Protein AF-A0A7C7BNI8-F1 (afdb_monomer)

Solvent-accessible surface area (backbone atoms only — not comparable to full-atom values): 17218 Å² total; per-residue (Å²): 135,84,91,86,87,83,81,82,87,77,85,78,83,80,80,82,79,81,79,81,79,75,78,75,75,75,76,70,79,75,75,24,47,36,58,52,47,49,50,52,47,40,65,60,36,30,69,69,61,67,17,66,58,88,37,97,58,40,57,59,77,55,76,66,52,29,49,65,58,30,57,70,28,70,44,85,51,67,52,44,37,73,74,66,26,16,35,30,28,56,31,33,48,80,40,12,46,51,49,30,32,41,32,87,78,75,42,79,82,26,61,62,56,48,86,72,66,41,73,62,38,41,80,90,54,76,66,66,53,70,53,60,49,48,50,47,41,46,37,22,33,46,24,49,49,81,63,57,70,82,70,64,64,65,58,48,48,40,33,79,69,73,70,44,78,82,81,76,82,77,77,81,67,55,58,80,92,79,45,77,72,86,85,87,70,88,76,94,72,80,79,74,78,86,78,59,91,70,85,80,51,71,50,64,81,77,85,61,91,88,64,56,100,87,61,80,86,88,78,86,88,87,86,74,58,89,92,54,90,82,87,86,67,70,47,56,77,44,71,65,37,49,63,67,62,72,78,41,16,53,38,75,46,87,51,82,73,71,62,57,64,73,52,61,41,88,60,130

Secondary structure (DSSP, 8-state):
----PPPP---------------------PPPHHHHHHHHHIIIIITTTSSSSSSSS---S-HHHHHHHHBTPPPSSHHHHHTT-BSB-TT-GGGBHHHHHH-TTS-GGG---TTTS---S-SSSPPPPHHHHHHHHHHHHTT--SSS--S-HHHHHHIIIIISPPPPPPPPPPPTTT-----------PPP-SSS-----EEE----TT--TT-----------TT------EEESSHHHHHH----SEEE--SSTTT--TTEEE--

Foldseek 3Di:
DDDDDDDDDDDDPDDDDPDPPPPPPPPPPDFALLVVLLVCCVVFPVVVVNQCVPDQQHSDDDSVVNLVSFEQAADPQVVLNVVVAGCAYAQALLSNLVLLQQVPVVDPSSPHPCVRSNHHPPPVDDRDDQLSSVSVVQCRQQGNDPDDYRDDSVLSVCCVVPVNDDDDDDDDFDDPVQDGDDDRDDDRFDDDPVPDPRDWDKDADDDDPPDDPPDDDPDDDDDDDPVDDDDFDKDFQDPVLVVVPPRHHIDIDPDDVSVDRPRIDGDD

Mean predicted aligned error: 9.7 Å

Radius of gyration: 27.29 Å; Cα contacts (8 Å, |Δi|>4): 303; chains: 1; bounding box: 50×76×105 Å

pLDDT: mean 83.62, std 16.5, range [38.31, 98.5]

Sequence (268 aa):
MALSNSPKIFTFFLGAAIALLVNGNSLFAQNSTWEQVHGILQQSCAGASCHDGSTPLTLLGTESDIYNNLININPTNPEAFTRGYKLVDPGYPHLSYLLKKVNNGLDSDNDLDTIALGDPMPSALLALSNEDIDLINAWIVNGAPQTGIVVDTALINDYHNGMGLPQKTPPPAPPASEGFQIHLGPIFLSPNNGIDDNEKEFFMKYKLPFISDTMEVTRIESFIDVESHHYIIYKFDDAQSANNVNKKGLREVTGFFDAFTDGTTMVA

Structure (mmCIF, N/CA/C/O backbone):
data_AF-A0A7C7BNI8-F1
#
_entry.id   AF-A0A7C7BNI8-F1
#
loop_
_atom_site.group_PDB
_atom_site.id
_atom_site.type_symbol
_atom_site.label_atom_id
_atom_site.label_alt_id
_atom_site.label_comp_id
_atom_site.label_asym_id
_atom_site.label_entity_id
_atom_site.label_seq_id
_atom_site.pdbx_PDB_ins_code
_atom_site.Cartn_x
_atom_site.Cartn_y
_atom_site.Cartn_z
_atom_site.occupancy
_atom_site.B_iso_or_equiv
_atom_site.auth_seq_id
_atom_site.auth_comp_id
_atom_site.auth_asym_id
_atom_site.auth_atom_id
_atom_site.pdbx_PDB_model_num
ATOM 1 N N . MET A 1 1 ? 1.170 49.630 86.495 1.00 38.84 1 MET A N 1
ATOM 2 C CA . MET A 1 1 ? -0.234 49.297 86.176 1.00 38.84 1 MET A CA 1
ATOM 3 C C . MET A 1 1 ? -0.587 50.048 84.896 1.00 38.84 1 MET A C 1
ATOM 5 O O . MET A 1 1 ? -0.479 51.261 84.929 1.00 38.84 1 MET A O 1
ATOM 9 N N . ALA A 1 2 ? -0.894 49.314 83.812 1.00 38.31 2 ALA A N 1
ATOM 10 C CA . ALA A 1 2 ? -1.370 49.751 82.477 1.00 38.31 2 ALA A CA 1
ATOM 11 C C . ALA A 1 2 ? -0.473 50.741 81.680 1.00 38.31 2 ALA A C 1
ATOM 13 O O . ALA A 1 2 ? -0.228 51.857 82.109 1.00 38.31 2 ALA A O 1
ATOM 14 N N . LEU A 1 3 ? 0.210 50.301 80.611 1.00 38.97 3 LEU A N 1
ATOM 15 C CA . LEU A 1 3 ? -0.251 50.165 79.207 1.00 38.97 3 LEU A CA 1
ATOM 16 C C . LEU A 1 3 ? -0.476 51.504 78.481 1.00 38.97 3 LEU A C 1
ATOM 18 O O . LEU A 1 3 ? -1.447 52.192 78.760 1.00 38.97 3 LEU A O 1
ATOM 22 N N . SER A 1 4 ? 0.364 51.790 77.476 1.00 39.97 4 SER A N 1
ATOM 23 C CA . SER A 1 4 ? -0.061 52.270 76.146 1.00 39.97 4 SER A CA 1
ATOM 24 C C . SER A 1 4 ? 1.162 52.424 75.225 1.00 39.97 4 SER A C 1
ATOM 26 O O . SER A 1 4 ? 1.742 53.502 75.123 1.00 39.97 4 SER A O 1
ATOM 28 N N . ASN A 1 5 ? 1.555 51.338 74.552 1.00 40.97 5 ASN A N 1
ATOM 29 C CA . ASN A 1 5 ? 2.441 51.390 73.387 1.00 40.97 5 ASN A CA 1
ATOM 30 C C . ASN A 1 5 ? 1.574 51.446 72.127 1.00 40.97 5 ASN A C 1
ATOM 32 O O . ASN A 1 5 ? 0.819 50.514 71.858 1.00 40.97 5 ASN A O 1
ATOM 36 N N . SER A 1 6 ? 1.703 52.519 71.354 1.00 51.06 6 SER A N 1
ATOM 37 C CA . SER A 1 6 ? 1.078 52.678 70.039 1.00 51.06 6 SER A CA 1
ATOM 38 C C . SER A 1 6 ? 2.024 52.145 68.956 1.00 51.06 6 SER A C 1
ATOM 40 O O . SER A 1 6 ? 3.126 52.686 68.830 1.00 51.06 6 SER A O 1
ATOM 42 N N . PRO A 1 7 ? 1.646 51.160 68.122 1.00 47.31 7 PRO A N 1
ATOM 43 C CA . PRO A 1 7 ? 2.391 50.875 66.910 1.00 47.31 7 PRO A CA 1
ATOM 44 C C . PRO A 1 7 ? 1.775 51.616 65.718 1.00 47.31 7 PRO A C 1
ATOM 46 O O . PRO A 1 7 ? 0.562 51.653 65.515 1.00 47.31 7 PRO A O 1
ATOM 49 N N . LYS A 1 8 ? 2.658 52.232 64.933 1.00 42.44 8 LYS A N 1
ATOM 50 C CA . LYS A 1 8 ? 2.361 52.891 63.661 1.00 42.44 8 LYS A CA 1
ATOM 51 C C . LYS A 1 8 ? 1.927 51.839 62.636 1.00 42.44 8 LYS A C 1
ATOM 53 O O . LYS A 1 8 ? 2.630 50.854 62.432 1.00 42.44 8 LYS A O 1
ATOM 58 N N . ILE A 1 9 ? 0.793 52.074 61.982 1.00 44.03 9 ILE A N 1
ATOM 59 C CA . ILE A 1 9 ? 0.316 51.289 60.840 1.00 44.03 9 ILE A CA 1
ATOM 60 C C . ILE A 1 9 ? 1.250 51.573 59.656 1.00 44.03 9 ILE A C 1
ATOM 62 O O . ILE A 1 9 ? 1.253 52.678 59.118 1.00 44.03 9 ILE A O 1
ATOM 66 N N . PHE A 1 10 ? 2.067 50.590 59.278 1.00 43.09 10 PHE A N 1
ATOM 67 C CA . PHE A 1 10 ? 2.757 50.563 57.989 1.00 43.09 10 PHE A CA 1
ATOM 68 C C . PHE A 1 10 ? 1.890 49.766 57.015 1.00 43.09 10 PHE A C 1
ATOM 70 O O . PHE A 1 10 ? 1.783 48.545 57.111 1.00 43.09 10 PHE A O 1
ATOM 77 N N . THR A 1 11 ? 1.243 50.468 56.093 1.00 43.50 11 THR A N 1
ATOM 78 C CA . THR A 1 11 ? 0.483 49.871 54.994 1.00 43.50 11 THR A CA 1
ATOM 79 C C . THR A 1 11 ? 1.472 49.318 53.967 1.00 43.50 11 THR A C 1
ATOM 81 O O . THR A 1 11 ? 2.066 50.075 53.202 1.00 43.50 11 THR A O 1
ATOM 84 N N . PHE A 1 12 ? 1.688 48.003 53.966 1.00 40.31 12 PHE A N 1
ATOM 85 C CA . PHE A 1 12 ? 2.441 47.314 52.917 1.00 40.31 12 PHE A CA 1
ATOM 86 C C . PHE A 1 12 ? 1.479 46.998 51.763 1.00 40.31 12 PHE A C 1
ATOM 88 O O . PHE A 1 12 ? 0.600 46.148 51.893 1.00 40.31 12 PHE A O 1
ATOM 95 N N . PHE A 1 13 ? 1.617 47.701 50.638 1.00 43.41 13 PHE A N 1
ATOM 96 C CA . PHE A 1 13 ? 0.966 47.319 49.385 1.00 43.41 13 PHE A CA 1
ATOM 97 C C . PHE A 1 13 ? 1.680 46.084 48.824 1.00 43.41 13 PHE A C 1
ATOM 99 O O . PHE A 1 13 ? 2.783 46.187 48.291 1.00 43.41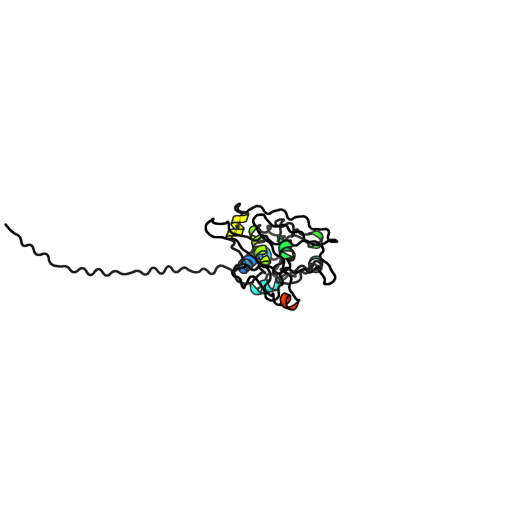 13 PHE A O 1
A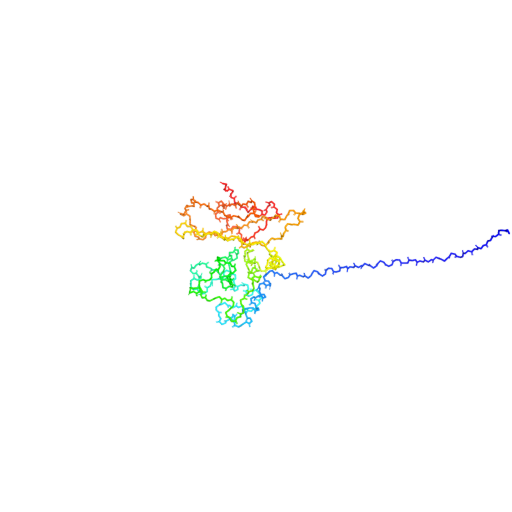TOM 106 N N . LEU A 1 14 ? 1.059 44.911 48.953 1.00 42.28 14 LEU A N 1
ATOM 107 C CA . LEU A 1 14 ? 1.496 43.696 48.273 1.00 42.28 14 LEU A CA 1
ATOM 108 C C . LEU A 1 14 ? 0.867 43.679 46.872 1.00 42.28 14 LEU A C 1
ATOM 110 O O . LEU A 1 14 ? -0.276 43.265 46.693 1.00 42.28 14 LEU A O 1
ATOM 114 N N . GLY A 1 15 ? 1.596 44.188 45.880 1.00 42.91 15 GLY A N 1
ATOM 115 C CA . GLY A 1 15 ? 1.244 44.015 44.473 1.00 42.91 15 GLY A CA 1
ATOM 116 C C . GLY A 1 15 ? 1.508 42.570 44.057 1.00 42.91 15 GLY A C 1
ATOM 117 O O . GLY A 1 15 ? 2.660 42.177 43.894 1.00 42.91 15 GLY A O 1
ATOM 118 N N . ALA A 1 16 ? 0.454 41.769 43.906 1.00 47.56 16 ALA A N 1
ATOM 119 C CA . ALA A 1 16 ? 0.551 40.440 43.318 1.00 47.56 16 ALA A CA 1
ATOM 120 C C . ALA A 1 16 ? 0.729 40.576 41.797 1.00 47.56 16 ALA A C 1
ATOM 122 O O . ALA A 1 16 ? -0.222 40.869 41.073 1.00 47.56 16 ALA A O 1
ATOM 123 N N . ALA A 1 17 ? 1.954 40.386 41.308 1.00 47.97 17 ALA A N 1
ATOM 124 C CA . ALA A 1 17 ? 2.213 40.201 39.887 1.00 47.97 17 ALA A CA 1
ATOM 125 C C . ALA A 1 17 ? 1.823 38.765 39.506 1.00 47.97 17 ALA A C 1
ATOM 127 O O . ALA A 1 17 ? 2.525 37.810 39.834 1.00 47.97 17 ALA A O 1
ATOM 128 N N . ILE A 1 18 ? 0.680 38.608 38.838 1.00 52.53 18 ILE A N 1
ATOM 129 C CA . ILE A 1 18 ? 0.291 37.349 38.198 1.00 52.53 18 ILE A CA 1
ATOM 130 C C . ILE A 1 18 ? 1.151 37.208 36.939 1.00 52.53 18 ILE A C 1
ATOM 132 O O . ILE A 1 18 ? 0.906 37.867 35.930 1.00 52.53 18 ILE A O 1
ATOM 136 N N . ALA A 1 19 ? 2.185 36.371 37.005 1.00 51.19 19 ALA A N 1
ATOM 137 C CA . ALA A 1 19 ? 2.892 35.911 35.819 1.00 51.19 19 ALA A CA 1
ATOM 138 C C . ALA A 1 19 ? 2.006 34.879 35.110 1.00 51.19 19 ALA A C 1
ATOM 140 O O . ALA A 1 19 ? 1.872 33.741 35.560 1.00 51.19 19 ALA A O 1
ATOM 141 N N . LEU A 1 20 ? 1.364 35.293 34.017 1.00 46.19 20 LEU A N 1
ATOM 142 C CA . LEU A 1 20 ? 0.674 34.385 33.109 1.00 46.19 20 LEU A CA 1
ATOM 143 C C . LEU A 1 20 ? 1.748 33.566 32.372 1.00 46.19 20 LEU A C 1
ATOM 145 O O . LEU A 1 20 ? 2.349 34.035 31.406 1.00 46.19 20 LEU A O 1
ATOM 149 N N . LEU A 1 21 ? 2.031 32.355 32.856 1.00 46.28 21 LEU A N 1
ATOM 150 C CA . LEU A 1 21 ? 2.794 31.360 32.107 1.00 46.28 21 LEU A CA 1
ATOM 151 C C . LEU A 1 21 ? 1.913 30.883 30.951 1.00 46.28 21 LEU A C 1
ATOM 153 O O . LEU A 1 21 ? 1.127 29.946 31.089 1.00 46.28 21 LEU A O 1
ATOM 157 N N . VAL A 1 22 ? 2.018 31.557 29.807 1.00 48.59 22 VAL A N 1
ATOM 158 C CA . VAL A 1 22 ? 1.547 30.997 28.543 1.00 48.59 22 VAL A CA 1
ATOM 159 C C . VAL A 1 22 ? 2.499 29.851 28.226 1.00 48.59 22 VAL A C 1
ATOM 161 O O . VAL A 1 22 ? 3.589 30.066 27.701 1.00 48.59 22 VAL A O 1
ATOM 164 N N . ASN A 1 23 ? 2.109 28.630 28.593 1.00 48.56 23 ASN A N 1
ATOM 165 C CA . ASN A 1 23 ? 2.679 27.435 27.990 1.00 48.56 23 ASN A CA 1
ATOM 166 C C . ASN A 1 23 ? 2.307 27.498 26.509 1.00 48.56 23 ASN A C 1
ATOM 168 O O . ASN A 1 23 ? 1.211 27.107 26.109 1.00 48.56 23 ASN A O 1
ATOM 172 N N . GLY A 1 24 ? 3.198 28.078 25.707 1.00 43.31 24 GLY A N 1
ATOM 173 C CA . GLY A 1 24 ? 3.184 27.890 24.272 1.00 43.31 24 GLY A CA 1
ATOM 174 C C . GLY A 1 24 ? 3.422 26.411 24.035 1.00 43.31 24 GLY A C 1
ATOM 175 O O . GLY A 1 24 ? 4.565 25.970 23.985 1.00 43.31 24 GLY A O 1
ATOM 176 N N . ASN A 1 25 ? 2.342 25.638 23.937 1.00 43.88 25 ASN A N 1
ATOM 177 C CA . ASN A 1 25 ? 2.397 24.374 23.231 1.00 43.88 25 ASN A CA 1
ATOM 178 C C . ASN A 1 25 ? 2.768 24.749 21.800 1.00 43.88 25 ASN A C 1
ATOM 180 O O . ASN A 1 25 ? 1.916 25.170 21.017 1.00 43.88 25 ASN A O 1
ATOM 184 N N . SER A 1 26 ? 4.058 24.686 21.486 1.00 43.47 26 SER A N 1
ATOM 185 C CA . SER A 1 26 ? 4.503 24.581 20.110 1.00 43.47 26 SER A CA 1
ATOM 186 C C . SER A 1 26 ? 3.836 23.324 19.572 1.00 43.47 26 SER A C 1
ATOM 188 O O . SER A 1 26 ? 4.276 22.213 19.857 1.00 43.47 26 SER A O 1
ATOM 190 N N . LEU A 1 27 ? 2.725 23.495 18.856 1.00 38.69 27 LEU A N 1
ATOM 191 C CA . LEU A 1 27 ? 2.228 22.489 17.934 1.00 38.69 27 LEU A CA 1
ATOM 192 C C . LEU A 1 27 ? 3.330 22.344 16.884 1.00 38.69 27 LEU A C 1
ATOM 194 O O . LEU A 1 27 ? 3.355 23.072 15.894 1.00 38.69 27 LEU A O 1
ATOM 198 N N . PHE A 1 28 ? 4.305 21.475 17.145 1.00 44.69 28 PHE A N 1
ATOM 199 C CA . PHE A 1 28 ? 5.121 20.944 16.071 1.00 44.69 28 PHE A CA 1
ATOM 200 C C . PHE A 1 28 ? 4.125 20.274 15.130 1.00 44.69 28 PHE A C 1
ATOM 202 O O . PHE A 1 28 ? 3.425 19.347 15.537 1.00 44.69 28 PHE A O 1
ATOM 209 N N . ALA A 1 29 ? 3.980 20.810 13.919 1.00 52.78 29 ALA A N 1
ATOM 210 C CA . ALA A 1 29 ? 3.245 20.118 12.878 1.00 52.78 29 ALA A CA 1
ATOM 211 C C . ALA A 1 29 ? 3.900 18.738 12.739 1.00 52.78 29 ALA A C 1
ATOM 213 O O . ALA A 1 29 ? 5.085 18.653 12.423 1.00 52.78 29 ALA A O 1
ATOM 214 N N . GLN A 1 30 ? 3.177 17.676 13.094 1.00 68.19 30 GLN A N 1
ATOM 215 C CA . GLN A 1 30 ? 3.649 16.326 12.829 1.00 68.19 30 GLN A CA 1
ATOM 216 C C . GLN A 1 30 ? 3.677 16.144 11.310 1.00 68.19 30 GLN A C 1
ATOM 218 O O . GLN A 1 30 ? 2.709 16.499 10.633 1.00 68.19 30 GLN A O 1
ATOM 223 N N . ASN A 1 31 ? 4.787 15.616 10.792 1.00 87.38 31 ASN A N 1
ATOM 224 C CA . ASN A 1 31 ? 4.915 15.278 9.379 1.00 87.38 31 ASN A CA 1
ATOM 225 C C . ASN A 1 31 ? 3.796 14.300 8.994 1.00 87.38 31 ASN A C 1
ATOM 227 O O . ASN A 1 31 ? 3.539 13.325 9.708 1.00 87.38 31 ASN A O 1
ATOM 231 N N . SER A 1 32 ? 3.161 14.539 7.854 1.00 96.06 32 SER A N 1
ATOM 232 C CA . SER A 1 32 ? 2.240 13.600 7.224 1.00 96.06 32 SER A CA 1
ATOM 233 C C . SER A 1 32 ? 2.894 12.232 7.031 1.00 96.06 32 SER A C 1
ATOM 235 O O . SER A 1 32 ? 4.117 12.101 6.937 1.00 96.06 32 SER A O 1
ATOM 237 N N . THR A 1 33 ? 2.080 11.181 6.945 1.00 97.31 33 THR A N 1
ATOM 238 C CA . THR A 1 33 ? 2.611 9.833 6.698 1.00 97.31 33 THR A CA 1
ATOM 239 C C . THR A 1 33 ? 3.346 9.768 5.354 1.00 97.31 33 THR A C 1
ATOM 241 O O . THR A 1 33 ? 4.372 9.101 5.249 1.00 97.31 33 THR A O 1
ATOM 244 N N . TRP A 1 34 ? 2.880 10.508 4.341 1.00 97.88 34 TRP A N 1
ATOM 245 C CA . TRP A 1 34 ? 3.570 10.595 3.056 1.00 97.88 34 TRP A CA 1
ATOM 246 C C . TRP A 1 34 ? 4.941 11.273 3.158 1.00 97.88 34 TRP A C 1
ATOM 248 O O . TRP A 1 34 ? 5.892 10.735 2.605 1.00 97.88 34 TRP A O 1
ATOM 258 N N . GLU A 1 35 ? 5.091 12.372 3.903 1.00 97.50 35 GLU A N 1
ATOM 259 C CA . GLU A 1 35 ? 6.407 13.005 4.122 1.00 97.50 35 GLU A CA 1
ATOM 260 C C . GLU A 1 35 ? 7.421 12.017 4.726 1.00 97.50 35 GLU A C 1
ATOM 262 O O . GLU A 1 35 ? 8.601 12.022 4.366 1.00 97.50 35 GLU A O 1
ATOM 267 N N . GLN A 1 36 ? 6.961 11.127 5.610 1.00 97.56 36 GLN A N 1
ATOM 268 C CA . GLN A 1 36 ? 7.796 10.084 6.210 1.00 97.56 36 GLN A CA 1
ATOM 269 C C . GLN A 1 36 ? 8.153 8.980 5.200 1.00 97.56 36 GLN A C 1
ATOM 271 O O . GLN A 1 36 ? 9.329 8.647 5.052 1.00 97.56 36 GLN A O 1
ATOM 276 N N . VAL A 1 37 ? 7.174 8.476 4.437 1.00 98.19 37 VAL A N 1
ATOM 277 C CA . VAL A 1 37 ? 7.404 7.512 3.342 1.00 98.19 37 VAL A CA 1
ATOM 278 C C . VAL A 1 37 ? 8.349 8.086 2.284 1.00 98.19 37 VAL A C 1
ATOM 280 O O . VAL A 1 37 ? 9.271 7.413 1.828 1.00 98.19 37 VAL A O 1
ATOM 283 N N . HIS A 1 38 ? 8.168 9.350 1.916 1.00 97.50 38 HIS A N 1
ATOM 284 C CA . HIS A 1 38 ? 9.057 10.064 1.013 1.00 97.50 38 HIS A CA 1
ATOM 285 C C . HIS A 1 38 ? 10.492 10.101 1.561 1.00 97.50 38 HIS A C 1
ATOM 287 O O . HIS A 1 38 ? 11.431 9.841 0.809 1.00 97.50 38 HIS A O 1
ATOM 293 N N . GLY A 1 39 ? 10.671 10.336 2.865 1.00 96.00 39 GLY A N 1
ATOM 294 C CA . GLY A 1 39 ? 11.969 10.244 3.540 1.00 96.00 39 GLY A CA 1
ATOM 295 C C . GLY A 1 39 ? 12.656 8.887 3.344 1.00 96.00 39 GLY A C 1
ATOM 296 O O . GLY A 1 39 ? 13.826 8.854 2.956 1.00 96.00 39 GLY A O 1
ATOM 297 N N . ILE A 1 40 ? 11.917 7.783 3.508 1.00 95.94 40 ILE A N 1
ATOM 298 C CA . ILE A 1 40 ? 12.417 6.416 3.263 1.00 95.94 40 ILE A CA 1
ATOM 299 C C . ILE A 1 40 ? 12.883 6.265 1.809 1.00 95.94 40 ILE A C 1
ATOM 301 O O . ILE A 1 40 ?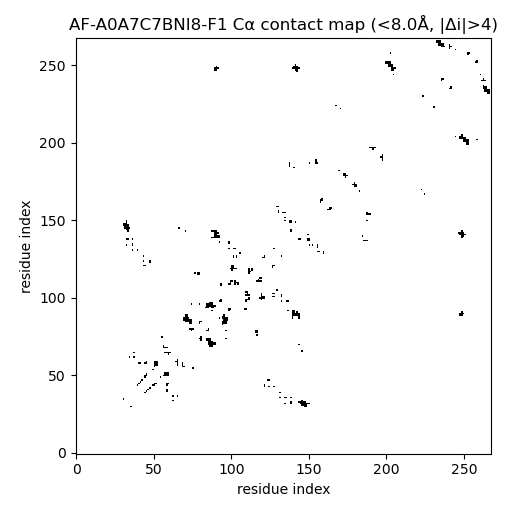 13.997 5.809 1.549 1.00 95.94 40 ILE A O 1
ATOM 305 N N . LEU A 1 41 ? 12.063 6.693 0.843 1.00 94.88 41 LEU A N 1
ATOM 306 C CA . LEU A 1 41 ? 12.394 6.603 -0.584 1.00 94.88 41 LEU A CA 1
ATOM 307 C C . LEU A 1 41 ? 13.638 7.432 -0.942 1.00 94.88 41 LEU A C 1
ATOM 309 O O . LEU A 1 41 ? 14.474 7.000 -1.742 1.00 94.88 41 LEU A O 1
ATOM 313 N N . GLN A 1 42 ? 13.796 8.612 -0.343 1.00 93.19 42 GLN A N 1
ATOM 314 C CA . GLN A 1 42 ? 14.971 9.448 -0.574 1.00 93.19 42 GLN A CA 1
ATOM 315 C C . GLN A 1 42 ? 16.238 8.826 0.014 1.00 93.19 42 GLN A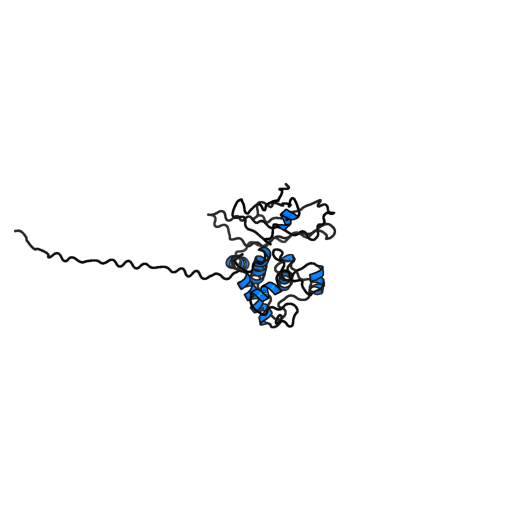 C 1
ATOM 317 O O . GLN A 1 42 ? 17.265 8.777 -0.664 1.00 93.19 42 GLN A O 1
ATOM 322 N N . GLN A 1 43 ? 16.170 8.308 1.239 1.00 91.38 43 GLN A N 1
ATOM 323 C CA . GLN A 1 43 ? 17.320 7.718 1.921 1.00 91.38 43 GLN A CA 1
ATOM 324 C C . GLN A 1 43 ? 17.759 6.390 1.291 1.00 91.38 43 GLN A C 1
ATOM 326 O O . GLN A 1 43 ? 18.955 6.166 1.096 1.00 91.38 43 GLN A O 1
ATOM 331 N N . SER A 1 44 ? 16.800 5.532 0.948 1.00 91.06 44 SER A N 1
ATOM 332 C CA . SER A 1 44 ? 17.056 4.135 0.585 1.00 91.06 44 SER A CA 1
ATOM 333 C C . SER A 1 44 ? 16.987 3.861 -0.917 1.00 91.06 44 SER A C 1
ATOM 335 O O . SER A 1 44 ? 17.332 2.765 -1.350 1.00 91.06 44 SER A O 1
ATOM 337 N N . CYS A 1 45 ? 16.554 4.820 -1.744 1.00 90.00 45 CYS A N 1
ATOM 338 C CA . CYS A 1 45 ? 16.416 4.610 -3.192 1.00 90.00 45 CYS A CA 1
ATOM 339 C C . CYS A 1 45 ? 17.065 5.731 -4.013 1.00 90.00 45 CYS A C 1
ATOM 341 O O . CYS A 1 45 ? 17.954 5.461 -4.828 1.00 90.00 45 CYS A O 1
ATOM 343 N N . ALA A 1 46 ? 16.659 6.987 -3.799 1.00 82.56 46 ALA A N 1
ATOM 344 C CA . ALA A 1 46 ? 17.204 8.121 -4.551 1.00 82.56 46 ALA A CA 1
ATOM 345 C C . ALA A 1 46 ? 18.665 8.414 -4.166 1.00 82.56 46 ALA A C 1
ATOM 347 O O . ALA A 1 46 ? 19.512 8.583 -5.042 1.00 82.56 46 ALA A O 1
ATOM 348 N N . GLY A 1 47 ? 18.990 8.375 -2.868 1.00 72.38 47 GLY A N 1
ATOM 349 C CA . GLY A 1 47 ? 20.343 8.587 -2.342 1.00 72.38 47 GLY A CA 1
ATOM 350 C C . GLY A 1 47 ? 21.377 7.573 -2.844 1.00 72.38 47 GLY A C 1
ATOM 351 O O . GLY A 1 47 ? 22.563 7.888 -2.921 1.00 72.38 47 GLY A O 1
ATOM 352 N N . ALA A 1 48 ? 20.931 6.388 -3.271 1.00 74.50 48 ALA A N 1
ATOM 353 C CA . ALA A 1 48 ? 21.769 5.362 -3.896 1.00 74.50 48 ALA A CA 1
ATOM 354 C C . ALA A 1 48 ? 22.003 5.582 -5.403 1.00 74.50 48 ALA A C 1
ATOM 356 O O . ALA A 1 48 ? 22.626 4.743 -6.050 1.00 74.50 48 ALA A O 1
ATOM 357 N N . SER A 1 49 ? 21.480 6.671 -5.984 1.00 77.19 49 SER A N 1
ATOM 358 C CA . SER A 1 49 ? 21.536 6.978 -7.425 1.00 77.19 49 SER A CA 1
ATOM 359 C C . SER A 1 49 ? 20.951 5.883 -8.335 1.00 77.19 49 SER A C 1
ATOM 361 O O . SER A 1 49 ? 21.289 5.799 -9.508 1.00 77.19 49 SER A O 1
ATOM 363 N N . CYS A 1 50 ? 20.062 5.028 -7.815 1.00 84.94 50 CYS A N 1
ATOM 364 C CA . CYS A 1 50 ? 19.393 3.988 -8.611 1.00 84.94 50 CYS A CA 1
ATOM 365 C C . CYS A 1 50 ? 18.107 4.502 -9.289 1.00 84.94 50 CYS A C 1
ATOM 367 O O . CYS A 1 50 ? 17.657 3.957 -10.295 1.00 84.94 50 CYS A O 1
ATOM 369 N N . HIS A 1 51 ? 17.515 5.566 -8.741 1.00 89.44 51 HIS A N 1
ATOM 370 C CA . HIS A 1 51 ? 16.278 6.195 -9.217 1.00 89.44 51 HIS A CA 1
ATOM 371 C C . HIS A 1 51 ? 16.467 7.693 -9.497 1.00 89.44 51 HIS A C 1
ATOM 373 O O . HIS A 1 51 ? 15.617 8.524 -9.183 1.00 89.44 51 HIS A O 1
ATOM 379 N N . ASP A 1 52 ? 17.606 8.034 -10.098 1.00 79.81 52 ASP A N 1
ATOM 380 C CA . ASP A 1 52 ? 18.062 9.395 -10.408 1.00 79.81 52 ASP A CA 1
ATOM 381 C C . ASP A 1 52 ? 17.531 9.944 -11.752 1.00 79.81 52 ASP A C 1
ATOM 383 O O . ASP A 1 52 ? 18.073 10.894 -12.314 1.00 79.81 52 ASP A O 1
ATOM 387 N N . GLY A 1 53 ? 16.485 9.326 -12.305 1.00 79.75 53 GLY A N 1
ATOM 388 C CA . GLY A 1 53 ? 15.936 9.666 -13.620 1.00 79.75 53 GLY A CA 1
ATOM 389 C C . GLY A 1 53 ? 16.596 8.949 -14.801 1.00 79.75 53 GLY A C 1
ATOM 390 O O . GLY A 1 53 ? 16.119 9.090 -15.925 1.00 79.75 53 GLY A O 1
ATOM 391 N N . SER A 1 54 ? 17.640 8.142 -14.571 1.00 80.00 54 SER A N 1
ATOM 392 C CA . SER A 1 54 ? 18.165 7.204 -15.578 1.00 80.00 54 SER A CA 1
ATOM 393 C C . SER A 1 54 ? 17.336 5.918 -15.695 1.00 80.00 54 SER A C 1
ATOM 395 O O . SER A 1 54 ? 17.398 5.224 -16.713 1.00 80.00 54 SER A O 1
ATOM 397 N N . THR A 1 55 ? 16.530 5.611 -14.676 1.00 81.44 55 THR A N 1
ATOM 398 C CA . THR A 1 55 ? 15.587 4.489 -14.664 1.00 81.44 55 THR A CA 1
ATOM 399 C C . THR A 1 55 ? 14.152 4.966 -14.917 1.00 81.44 55 THR A C 1
ATOM 401 O O . THR A 1 55 ? 13.843 6.141 -14.710 1.00 81.44 55 THR A O 1
ATOM 404 N N . PRO A 1 56 ? 13.239 4.081 -15.373 1.00 83.50 56 PRO A N 1
ATOM 405 C CA . PRO A 1 56 ? 11.875 4.491 -15.711 1.00 83.50 56 PRO A CA 1
ATOM 406 C C . PRO A 1 56 ? 11.072 5.103 -14.554 1.00 83.50 56 PRO A C 1
ATOM 408 O O . PRO A 1 56 ? 10.188 5.918 -14.803 1.00 83.50 56 PRO A O 1
ATOM 411 N N . LEU A 1 57 ? 11.369 4.718 -13.306 1.00 89.88 57 LEU A N 1
ATOM 412 C CA . LEU A 1 57 ? 10.855 5.392 -12.114 1.00 89.88 57 LEU A CA 1
ATOM 413 C C . LEU A 1 57 ? 11.885 6.420 -11.641 1.00 89.88 57 LEU A C 1
ATOM 415 O O . LEU A 1 57 ? 12.957 6.041 -11.171 1.00 89.88 57 LEU A O 1
ATOM 419 N N . THR A 1 58 ? 11.522 7.700 -11.712 1.00 90.44 58 THR A N 1
ATOM 420 C CA . THR A 1 58 ? 12.318 8.803 -11.167 1.00 90.44 58 THR A CA 1
ATOM 421 C C . THR A 1 58 ? 11.817 9.217 -9.786 1.00 90.44 58 THR A C 1
ATOM 423 O O . THR A 1 58 ? 10.629 9.485 -9.596 1.00 90.44 58 THR A O 1
ATOM 426 N N . LEU A 1 59 ? 12.739 9.276 -8.823 1.00 92.81 59 LEU A N 1
ATOM 427 C CA . LEU A 1 59 ? 12.497 9.742 -7.455 1.00 92.81 59 LEU A CA 1
ATOM 428 C C . LEU A 1 59 ? 13.183 11.096 -7.197 1.00 92.81 59 LEU A C 1
ATOM 430 O O . LEU A 1 59 ? 13.580 11.392 -6.072 1.00 92.81 59 LEU A O 1
ATOM 434 N N . LEU A 1 60 ? 13.336 11.906 -8.250 1.00 89.62 60 LEU A N 1
ATOM 435 C CA . LEU A 1 60 ? 13.870 13.266 -8.192 1.00 89.62 60 LEU A CA 1
ATOM 436 C C . LEU A 1 60 ? 12.759 14.311 -8.329 1.00 89.62 60 LEU A C 1
ATOM 438 O O . LEU A 1 60 ? 11.787 14.103 -9.054 1.00 89.62 60 LEU A O 1
ATOM 442 N N . GLY A 1 61 ? 12.970 15.473 -7.712 1.00 91.00 61 GLY A N 1
ATOM 443 C CA . GLY A 1 61 ? 12.080 16.628 -7.806 1.00 91.00 61 GLY A CA 1
ATOM 444 C C . GLY A 1 61 ? 11.574 17.071 -6.442 1.00 91.00 61 GLY A C 1
ATOM 445 O O . GLY A 1 61 ? 12.200 16.811 -5.415 1.00 91.00 61 GLY A O 1
ATOM 446 N N . THR A 1 62 ? 10.448 17.778 -6.440 1.00 94.50 62 THR A N 1
ATOM 447 C CA . THR A 1 62 ? 9.719 18.068 -5.206 1.00 94.50 62 THR A CA 1
ATOM 448 C C . THR A 1 62 ? 9.031 16.806 -4.690 1.00 94.50 62 THR A C 1
ATOM 450 O O . THR A 1 62 ? 8.779 15.860 -5.435 1.00 94.50 62 THR A O 1
ATOM 453 N N . GLU A 1 63 ? 8.650 16.813 -3.417 1.00 95.06 63 GLU A N 1
ATOM 454 C CA . GLU A 1 63 ? 7.857 15.738 -2.817 1.00 95.06 63 GLU A CA 1
ATOM 455 C C . GLU A 1 63 ? 6.568 15.440 -3.616 1.00 95.06 63 GLU A C 1
ATOM 457 O O . GLU A 1 63 ? 6.174 14.284 -3.779 1.00 95.06 63 GLU A O 1
ATOM 462 N N . SER A 1 64 ? 5.939 16.477 -4.182 1.00 96.38 64 SER A N 1
ATOM 463 C CA . SER A 1 64 ? 4.748 16.337 -5.029 1.00 96.38 64 SER A CA 1
ATOM 464 C C . SER A 1 64 ? 5.052 15.690 -6.383 1.00 96.38 64 SER A C 1
ATOM 466 O O . SER A 1 64 ? 4.267 14.875 -6.867 1.00 96.38 64 SER A O 1
ATOM 468 N N . ASP A 1 65 ? 6.203 16.001 -6.986 1.00 95.62 65 ASP A N 1
ATOM 469 C CA . ASP A 1 65 ? 6.625 15.359 -8.237 1.00 95.62 65 ASP A CA 1
ATOM 470 C C . ASP A 1 65 ? 6.813 13.853 -8.024 1.00 95.62 65 ASP A C 1
ATOM 472 O O . ASP A 1 65 ? 6.320 13.040 -8.805 1.00 95.62 65 ASP A O 1
ATOM 476 N N . ILE A 1 66 ? 7.454 13.475 -6.916 1.00 96.38 66 ILE A N 1
ATOM 477 C CA . ILE A 1 66 ? 7.719 12.074 -6.575 1.00 96.38 66 ILE A CA 1
ATOM 478 C C . ILE A 1 66 ? 6.418 11.322 -6.289 1.00 96.38 66 ILE A C 1
ATOM 480 O O . ILE A 1 66 ? 6.239 10.211 -6.786 1.00 96.38 66 ILE A O 1
ATOM 484 N N . TYR A 1 67 ? 5.482 11.935 -5.560 1.00 98.06 67 TYR A N 1
ATOM 485 C CA . TYR A 1 67 ? 4.149 11.369 -5.351 1.00 98.06 67 TYR A CA 1
ATOM 486 C C . TYR A 1 67 ? 3.460 11.065 -6.694 1.00 98.06 67 TYR A C 1
ATOM 488 O O . TYR A 1 67 ? 3.011 9.942 -6.938 1.00 98.06 67 TYR A O 1
ATOM 496 N N . ASN A 1 68 ? 3.449 12.031 -7.618 1.00 96.94 68 ASN A N 1
ATOM 497 C CA . ASN A 1 68 ? 2.820 11.876 -8.933 1.00 96.94 68 ASN A CA 1
ATOM 498 C C . ASN A 1 68 ? 3.497 10.813 -9.815 1.00 96.94 68 ASN A C 1
ATOM 500 O O . ASN A 1 68 ? 2.832 10.204 -10.652 1.00 96.94 68 ASN A O 1
ATOM 504 N N . ASN A 1 69 ? 4.787 10.544 -9.608 1.00 96.19 69 ASN A N 1
ATOM 505 C CA . ASN A 1 69 ? 5.516 9.488 -10.317 1.00 96.19 69 ASN A CA 1
ATOM 506 C C . ASN A 1 69 ? 5.226 8.072 -9.785 1.00 96.19 69 ASN A C 1
ATOM 508 O O . ASN A 1 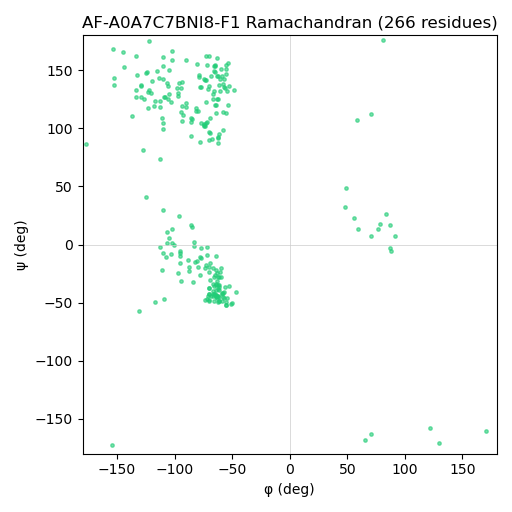69 ? 5.617 7.093 -10.423 1.00 96.19 69 ASN A O 1
ATOM 512 N N . LEU A 1 70 ? 4.551 7.940 -8.639 1.00 97.62 70 LEU A N 1
ATOM 513 C CA . LEU A 1 70 ? 4.273 6.655 -7.986 1.00 97.62 70 LEU A CA 1
ATOM 514 C C . LEU A 1 70 ? 2.798 6.264 -8.062 1.00 97.62 70 LEU A C 1
ATOM 516 O O . LEU A 1 70 ? 2.458 5.118 -8.375 1.00 97.62 70 LEU A O 1
ATOM 520 N N . ILE A 1 71 ? 1.906 7.204 -7.760 1.00 98.06 71 ILE A N 1
ATOM 521 C CA . ILE A 1 71 ? 0.499 6.892 -7.524 1.00 98.06 71 ILE A CA 1
ATOM 522 C C . ILE A 1 71 ? -0.226 6.547 -8.827 1.00 98.06 71 ILE A C 1
ATOM 524 O O . ILE A 1 71 ? -0.305 7.349 -9.752 1.00 98.06 71 ILE A O 1
ATOM 528 N N . ASN A 1 72 ? -0.821 5.350 -8.881 1.00 97.12 72 ASN A N 1
ATOM 529 C CA . ASN A 1 72 ? -1.562 4.816 -10.033 1.00 97.12 72 ASN A CA 1
ATOM 530 C C . ASN A 1 72 ? -0.753 4.689 -11.339 1.00 97.12 72 ASN A C 1
ATOM 532 O O . ASN A 1 72 ? -1.331 4.422 -12.405 1.00 97.12 72 ASN A O 1
ATOM 536 N N . ILE A 1 73 ? 0.573 4.807 -11.267 1.00 97.94 73 ILE A N 1
ATOM 537 C CA . ILE A 1 73 ? 1.468 4.661 -12.414 1.00 97.94 73 ILE A CA 1
ATOM 538 C C . ILE A 1 73 ? 1.652 3.180 -12.748 1.00 97.94 73 ILE A C 1
ATOM 540 O O . ILE A 1 73 ? 1.822 2.340 -11.865 1.00 97.94 73 ILE A O 1
ATOM 544 N N . ASN A 1 74 ? 1.588 2.847 -14.038 1.00 97.38 74 ASN A N 1
ATOM 545 C CA . ASN A 1 74 ? 1.851 1.489 -14.507 1.00 97.38 74 ASN A CA 1
ATOM 546 C C . ASN A 1 74 ? 3.347 1.166 -14.370 1.00 97.38 74 ASN A C 1
ATOM 548 O O . ASN A 1 74 ? 4.173 1.974 -14.803 1.00 97.38 74 ASN A O 1
ATOM 552 N N . PRO A 1 75 ? 3.717 -0.008 -13.833 1.00 96.56 75 PRO A N 1
ATOM 553 C CA . PRO A 1 75 ? 5.101 -0.455 -13.854 1.00 96.56 75 PRO A CA 1
ATOM 554 C C . PRO A 1 75 ? 5.560 -0.699 -15.296 1.00 96.56 75 PRO A C 1
ATOM 556 O O . PRO A 1 75 ? 4.784 -1.121 -16.151 1.00 96.56 75 PRO A O 1
ATOM 559 N N . THR A 1 76 ? 6.846 -0.476 -15.564 1.00 95.31 76 THR A N 1
ATOM 560 C CA . THR A 1 76 ? 7.451 -0.788 -16.869 1.00 95.31 76 THR A CA 1
ATOM 561 C C . THR A 1 76 ? 7.847 -2.253 -17.018 1.00 95.31 76 THR A C 1
ATOM 563 O O . THR A 1 76 ? 8.084 -2.701 -18.138 1.00 95.31 76 THR A O 1
ATOM 566 N N . ASN A 1 77 ? 7.905 -3.013 -15.917 1.00 96.25 77 ASN A N 1
ATOM 567 C CA . ASN A 1 77 ? 8.052 -4.463 -15.979 1.00 96.25 77 ASN A CA 1
ATOM 568 C C . ASN A 1 77 ? 6.792 -5.058 -16.656 1.00 96.25 77 ASN A C 1
ATOM 570 O O . ASN A 1 77 ? 5.688 -4.865 -16.135 1.00 96.25 77 ASN A O 1
ATOM 574 N N . PRO A 1 78 ? 6.931 -5.773 -17.792 1.00 96.25 78 PRO A N 1
ATOM 575 C CA . PRO A 1 78 ? 5.782 -6.272 -18.548 1.00 96.25 78 PRO A CA 1
ATOM 576 C C . PRO A 1 78 ? 4.909 -7.264 -17.775 1.00 96.25 78 PRO A C 1
ATOM 578 O O . PRO A 1 78 ? 3.688 -7.252 -17.931 1.00 96.25 78 PRO A O 1
ATOM 581 N N . GLU A 1 79 ? 5.513 -8.099 -16.929 1.00 97.44 79 GLU A N 1
ATOM 582 C CA . GLU A 1 79 ? 4.779 -9.058 -16.106 1.00 97.44 79 GLU A CA 1
ATOM 583 C C . GLU A 1 79 ? 3.980 -8.333 -15.020 1.00 97.44 79 GLU A C 1
ATOM 585 O O . GLU A 1 79 ? 2.784 -8.566 -14.877 1.00 97.44 79 GLU A O 1
ATOM 590 N N . ALA A 1 80 ? 4.604 -7.395 -14.301 1.00 96.75 80 ALA A N 1
ATOM 591 C CA . ALA A 1 80 ? 3.930 -6.581 -13.292 1.00 96.75 80 ALA A CA 1
ATOM 592 C C . ALA A 1 80 ? 2.739 -5.817 -13.893 1.00 96.75 80 ALA A C 1
ATOM 594 O O . ALA A 1 80 ? 1.665 -5.758 -13.293 1.00 96.75 80 ALA A O 1
ATOM 595 N N . PHE A 1 81 ? 2.912 -5.274 -15.102 1.00 95.94 81 PHE A N 1
ATOM 596 C CA . PHE A 1 81 ? 1.840 -4.618 -15.845 1.00 95.94 81 PHE A CA 1
ATOM 597 C C . PHE A 1 81 ? 0.715 -5.597 -16.210 1.00 95.94 81 PHE A C 1
ATOM 599 O O . PHE A 1 81 ? -0.456 -5.292 -15.996 1.00 95.94 81 PHE A O 1
ATOM 606 N N . THR A 1 82 ? 1.061 -6.789 -16.704 1.00 95.06 82 THR A N 1
ATOM 607 C CA . THR A 1 82 ? 0.092 -7.830 -17.093 1.00 95.06 82 THR A CA 1
ATOM 608 C C . THR A 1 82 ? -0.688 -8.369 -15.892 1.00 95.06 82 THR A C 1
ATOM 610 O O . THR A 1 82 ? -1.887 -8.616 -16.002 1.00 95.06 82 THR A O 1
ATOM 613 N N . ARG A 1 83 ? -0.047 -8.474 -14.720 1.00 92.38 83 ARG A N 1
ATOM 614 C CA . ARG A 1 83 ? -0.693 -8.822 -13.442 1.00 92.38 83 ARG A CA 1
ATOM 615 C C . ARG A 1 83 ? -1.570 -7.694 -12.877 1.00 92.38 83 ARG A C 1
ATOM 617 O O . ARG A 1 83 ? -2.209 -7.879 -11.845 1.00 92.38 83 ARG A O 1
ATOM 624 N N . GLY A 1 84 ? -1.627 -6.539 -13.546 1.00 93.25 84 GLY A N 1
ATOM 625 C CA . GLY A 1 84 ? -2.490 -5.417 -13.179 1.00 93.25 84 GLY A CA 1
ATOM 626 C C . GLY A 1 84 ? -1.974 -4.579 -12.011 1.00 93.25 84 GLY A C 1
ATOM 627 O O . GLY A 1 84 ? -2.756 -3.841 -11.411 1.00 93.25 84 GLY A O 1
ATOM 628 N N . TYR A 1 85 ? -0.686 -4.678 -11.675 1.00 96.31 85 TYR A N 1
ATOM 629 C CA . TYR A 1 85 ? -0.100 -3.885 -10.599 1.00 96.31 85 TYR A CA 1
ATOM 630 C C . TYR A 1 85 ? 0.051 -2.416 -10.993 1.00 96.31 85 TYR A C 1
ATOM 632 O O . TYR A 1 85 ? 0.219 -2.065 -12.165 1.00 96.31 85 TYR A O 1
ATOM 640 N N . LYS A 1 86 ? 0.066 -1.552 -9.980 1.00 97.69 86 LYS A N 1
ATOM 641 C CA . LYS A 1 86 ? 0.567 -0.173 -10.069 1.00 97.69 86 LYS A CA 1
ATOM 642 C C . LYS A 1 86 ? 1.864 -0.058 -9.285 1.00 97.69 86 LYS A C 1
ATOM 644 O O . LYS A 1 86 ? 2.121 -0.898 -8.431 1.00 97.69 86 LYS A O 1
ATOM 649 N N . LEU A 1 87 ? 2.676 0.971 -9.532 1.00 97.94 87 LEU A N 1
ATOM 650 C CA . LEU A 1 87 ? 3.822 1.263 -8.660 1.00 97.94 87 LEU A CA 1
ATOM 651 C C . LEU A 1 87 ? 3.343 1.433 -7.212 1.00 97.94 87 LEU A C 1
ATOM 653 O O . LEU A 1 87 ? 3.785 0.696 -6.332 1.00 97.94 87 LEU A O 1
ATOM 657 N N . VAL A 1 88 ? 2.350 2.301 -7.014 1.00 98.50 88 VAL A N 1
ATOM 658 C CA . VAL A 1 88 ? 1.501 2.341 -5.820 1.00 98.50 88 VAL A CA 1
ATOM 659 C C . VAL A 1 88 ? 0.037 2.342 -6.253 1.00 98.50 88 VAL A C 1
ATOM 661 O O . VAL A 1 88 ? -0.375 3.167 -7.071 1.00 98.50 88 VAL A O 1
ATOM 664 N N . ASP A 1 89 ? -0.746 1.418 -5.704 1.00 97.38 89 ASP A N 1
ATOM 665 C CA . ASP A 1 89 ? -2.184 1.278 -5.924 1.00 97.38 89 ASP A CA 1
ATOM 666 C C . ASP A 1 89 ? -2.930 1.678 -4.640 1.00 97.38 89 ASP A C 1
ATOM 668 O O . ASP A 1 89 ? -2.990 0.889 -3.693 1.00 97.38 89 ASP A O 1
ATOM 672 N N . PRO A 1 90 ? -3.466 2.909 -4.552 1.00 96.81 90 PRO A N 1
ATOM 673 C CA . PRO A 1 90 ? -4.090 3.410 -3.333 1.00 96.81 90 PRO A CA 1
ATOM 674 C C . PRO A 1 90 ? -5.180 2.481 -2.788 1.00 96.81 90 PRO A C 1
ATOM 676 O O . PRO A 1 90 ? -6.196 2.233 -3.441 1.00 96.81 90 PRO A O 1
ATOM 679 N N . GLY A 1 91 ? -4.989 2.015 -1.558 1.00 94.56 91 GLY A N 1
ATOM 680 C CA . GLY A 1 91 ? -5.870 1.086 -0.859 1.00 94.56 91 GLY A CA 1
ATOM 681 C C . GLY A 1 91 ? -5.563 -0.389 -1.104 1.00 94.56 91 GLY A C 1
ATOM 682 O O . GLY A 1 91 ? -6.187 -1.222 -0.466 1.00 94.56 91 GLY A O 1
ATOM 683 N N . TYR A 1 92 ? -4.631 -0.740 -1.992 1.00 95.06 92 TYR A N 1
ATOM 684 C CA . TYR A 1 92 ? -4.382 -2.130 -2.379 1.00 95.06 92 TYR A CA 1
ATOM 685 C C . TYR A 1 92 ? -2.901 -2.494 -2.233 1.00 95.06 92 TYR A C 1
ATOM 687 O O . TYR A 1 92 ? -2.168 -2.512 -3.229 1.00 95.06 92 TYR A O 1
ATOM 695 N N . PRO A 1 93 ? -2.450 -2.818 -1.007 1.00 95.81 93 PRO A N 1
ATOM 696 C CA . PRO A 1 93 ? -1.076 -3.234 -0.749 1.00 95.81 93 PRO A CA 1
ATOM 697 C C . PRO A 1 93 ? -0.577 -4.344 -1.677 1.00 95.81 93 PRO A C 1
ATOM 699 O O . PRO A 1 93 ? 0.432 -4.178 -2.356 1.00 95.81 93 PRO A O 1
ATOM 702 N N . HIS A 1 94 ? -1.346 -5.427 -1.824 1.00 94.25 94 HIS A N 1
ATOM 703 C CA . HIS A 1 94 ? -0.951 -6.591 -2.631 1.00 94.25 94 HIS A CA 1
ATOM 704 C C . HIS A 1 94 ? -0.976 -6.362 -4.147 1.00 94.25 94 HIS A C 1
ATOM 706 O O . HIS A 1 94 ? -0.483 -7.200 -4.905 1.00 94.25 94 HIS A O 1
ATOM 712 N N . LEU A 1 95 ? -1.515 -5.225 -4.599 1.00 94.69 95 LEU A N 1
ATOM 713 C CA . LEU A 1 95 ? -1.482 -4.772 -5.996 1.00 94.69 95 LEU A CA 1
ATOM 714 C C . LEU A 1 95 ? -0.498 -3.610 -6.212 1.00 94.69 95 LEU A C 1
ATOM 716 O O . LEU A 1 95 ? -0.353 -3.118 -7.334 1.00 94.69 95 LEU A O 1
ATOM 720 N N . SER A 1 96 ? 0.198 -3.195 -5.151 1.00 97.50 96 SER A N 1
ATOM 721 C CA . SER A 1 96 ? 1.237 -2.174 -5.184 1.00 97.50 96 SER A CA 1
ATOM 722 C C . SER A 1 96 ? 2.595 -2.831 -5.371 1.00 97.50 96 SER A C 1
ATOM 724 O O . SER A 1 96 ? 3.123 -3.511 -4.494 1.00 97.50 96 SER A O 1
ATOM 726 N N . TYR A 1 97 ? 3.183 -2.612 -6.539 1.00 98.00 97 TYR A N 1
ATOM 727 C CA . TYR A 1 97 ? 4.447 -3.215 -6.920 1.00 98.00 97 TYR A CA 1
ATOM 728 C C . TYR A 1 97 ? 5.597 -2.777 -6.011 1.00 98.00 97 TYR A C 1
ATOM 730 O O . TYR A 1 97 ? 6.484 -3.583 -5.746 1.00 98.00 97 TYR A O 1
ATOM 738 N N . LEU A 1 98 ? 5.549 -1.550 -5.474 1.00 98.06 98 LEU A N 1
ATOM 739 C CA . LEU A 1 98 ? 6.504 -1.067 -4.475 1.00 98.06 98 LEU A CA 1
ATOM 740 C C . LEU A 1 98 ? 6.643 -2.044 -3.300 1.00 98.06 98 LEU A C 1
ATOM 742 O O . LEU A 1 98 ? 7.762 -2.451 -3.001 1.00 98.06 98 LEU A O 1
ATOM 746 N N . LEU A 1 99 ? 5.528 -2.471 -2.694 1.00 98.12 99 LEU A N 1
ATOM 747 C CA . LEU A 1 99 ? 5.550 -3.385 -1.547 1.00 98.12 99 LEU A CA 1
ATOM 748 C C . LEU A 1 99 ? 6.128 -4.748 -1.906 1.00 98.12 99 LEU A C 1
ATOM 750 O O . LEU A 1 99 ? 6.880 -5.297 -1.117 1.00 98.12 99 LEU A O 1
ATOM 754 N N . LYS A 1 100 ? 5.899 -5.248 -3.125 1.00 97.75 100 LYS A N 1
ATOM 755 C CA . LYS A 1 100 ? 6.550 -6.483 -3.594 1.00 97.75 100 LYS A CA 1
ATOM 756 C C . LYS A 1 100 ? 8.062 -6.333 -3.701 1.00 97.75 100 LYS A C 1
ATOM 758 O O . LYS A 1 100 ? 8.806 -7.247 -3.367 1.00 97.75 100 LYS A O 1
ATOM 763 N N . LYS A 1 101 ? 8.535 -5.174 -4.169 1.00 97.31 101 LYS A N 1
ATOM 764 C CA . LYS A 1 101 ? 9.973 -4.917 -4.306 1.00 97.31 101 LYS A CA 1
ATOM 765 C C . LYS A 1 101 ? 10.654 -4.770 -2.949 1.00 97.31 101 LYS A C 1
ATOM 767 O O . LYS A 1 101 ? 11.769 -5.262 -2.821 1.00 97.31 101 LYS A O 1
ATOM 772 N N . VAL A 1 102 ? 10.001 -4.153 -1.963 1.00 97.69 102 VAL A N 1
ATOM 773 C CA . VAL A 1 102 ? 10.596 -3.916 -0.635 1.00 97.69 102 VAL A CA 1
ATOM 774 C C . VAL A 1 102 ? 10.262 -4.976 0.417 1.00 97.69 102 VAL A C 1
ATOM 776 O O . VAL A 1 102 ? 10.850 -4.928 1.489 1.00 97.69 102 VAL A O 1
ATOM 779 N N . ASN A 1 103 ? 9.370 -5.932 0.120 1.00 96.62 103 ASN A N 1
ATOM 780 C CA . ASN A 1 103 ? 8.757 -6.857 1.085 1.00 96.62 103 ASN A CA 1
ATOM 781 C C . ASN A 1 103 ? 9.738 -7.522 2.060 1.00 96.62 103 ASN A C 1
ATOM 783 O O . ASN A 1 103 ? 9.417 -7.707 3.226 1.00 96.62 103 ASN A O 1
ATOM 787 N N . ASN A 1 104 ? 10.910 -7.934 1.567 1.00 94.75 104 ASN A N 1
ATOM 788 C CA . ASN A 1 104 ? 11.952 -8.601 2.355 1.00 94.75 104 ASN A CA 1
ATOM 789 C C . ASN A 1 104 ? 11.439 -9.772 3.235 1.00 94.75 104 ASN A C 1
ATOM 791 O O . ASN A 1 104 ? 11.971 -10.034 4.311 1.00 94.75 104 ASN A O 1
ATOM 795 N N . GLY A 1 105 ? 10.402 -10.480 2.772 1.00 93.69 105 GLY A N 1
ATOM 796 C CA . GLY A 1 105 ? 9.790 -11.611 3.476 1.00 93.69 105 GLY A CA 1
ATOM 797 C C . GLY A 1 105 ? 8.876 -11.238 4.650 1.00 93.69 105 GLY A C 1
ATOM 798 O O . GLY A 1 105 ? 8.551 -12.122 5.438 1.00 93.69 105 GLY A O 1
ATOM 799 N N . LEU A 1 106 ? 8.483 -9.966 4.792 1.00 94.19 106 LEU A N 1
ATOM 800 C CA . LEU A 1 106 ? 7.582 -9.513 5.855 1.00 94.19 106 LEU A CA 1
ATOM 801 C C . LEU A 1 106 ? 6.141 -10.004 5.648 1.00 94.19 106 LEU A C 1
ATOM 803 O O . LEU A 1 106 ? 5.520 -10.482 6.592 1.00 94.19 106 LEU A O 1
ATOM 807 N N . ASP A 1 107 ? 5.627 -9.912 4.421 1.00 93.38 107 ASP A N 1
ATOM 808 C CA . ASP A 1 107 ? 4.272 -10.325 4.044 1.00 93.38 107 ASP A CA 1
ATOM 809 C C . ASP A 1 107 ? 4.319 -11.366 2.916 1.00 93.38 107 ASP A C 1
ATOM 811 O O . ASP A 1 107 ? 4.767 -11.079 1.804 1.00 93.38 107 ASP A O 1
ATOM 815 N N . SER A 1 108 ? 3.820 -12.576 3.178 1.00 91.69 108 SER A N 1
ATOM 816 C CA . SER A 1 108 ? 3.825 -13.673 2.202 1.00 91.69 108 SER A CA 1
ATOM 817 C C . SER A 1 108 ? 3.026 -13.363 0.930 1.00 91.69 108 SER A C 1
ATOM 819 O O . SER A 1 108 ? 3.365 -13.858 -0.142 1.00 91.69 108 SER A O 1
ATOM 821 N N . ASP A 1 109 ? 2.002 -12.508 0.999 1.00 91.25 109 ASP A N 1
ATOM 822 C CA . ASP A 1 109 ? 1.199 -12.129 -0.176 1.00 91.25 109 ASP A CA 1
ATOM 823 C C . ASP A 1 109 ? 1.925 -11.116 -1.084 1.00 91.25 109 ASP A C 1
ATOM 825 O O . ASP A 1 109 ? 1.537 -10.852 -2.235 1.00 91.25 109 ASP A O 1
ATOM 829 N N . ASN A 1 110 ? 3.022 -10.550 -0.581 1.00 94.81 110 ASN A N 1
ATOM 830 C CA . ASN A 1 110 ? 3.929 -9.672 -1.306 1.00 94.81 110 ASN A CA 1
ATOM 831 C C . ASN A 1 110 ? 5.262 -10.329 -1.667 1.00 94.81 110 ASN A C 1
ATOM 833 O O . ASN A 1 110 ? 6.147 -9.637 -2.177 1.00 94.81 110 ASN A O 1
ATOM 837 N N . ASP A 1 111 ? 5.396 -11.647 -1.497 1.00 94.00 111 ASP A N 1
ATOM 838 C CA . ASP A 1 111 ? 6.573 -12.374 -1.961 1.00 94.00 111 ASP A CA 1
ATOM 839 C C . ASP A 1 111 ? 6.833 -12.135 -3.454 1.00 94.00 111 ASP A C 1
ATOM 841 O O . ASP A 1 111 ? 5.945 -12.182 -4.316 1.00 94.00 111 ASP A O 1
ATOM 845 N N . LEU A 1 112 ? 8.092 -11.824 -3.756 1.00 95.12 112 LEU A N 1
ATOM 846 C CA . LEU A 1 112 ? 8.511 -11.404 -5.081 1.00 95.12 112 LEU A CA 1
ATOM 847 C C . LEU A 1 112 ? 8.928 -12.615 -5.917 1.00 95.12 112 LEU A C 1
ATOM 849 O O . LEU A 1 112 ? 9.915 -13.287 -5.624 1.00 95.12 112 LEU A O 1
ATOM 853 N N . ASP A 1 113 ? 8.218 -12.841 -7.019 1.00 94.50 113 ASP A N 1
ATOM 854 C CA . ASP A 1 113 ? 8.669 -13.709 -8.107 1.00 94.50 113 ASP A CA 1
ATOM 855 C C . ASP A 1 113 ? 9.877 -13.061 -8.801 1.00 94.50 113 ASP A C 1
ATOM 857 O O . ASP A 1 113 ? 9.724 -12.262 -9.725 1.00 94.50 113 ASP A O 1
ATOM 861 N N . THR A 1 114 ? 11.088 -13.370 -8.339 1.00 94.06 114 THR A N 1
ATOM 862 C CA . THR A 1 114 ? 12.310 -12.704 -8.819 1.00 94.06 114 THR A CA 1
ATOM 863 C C . THR A 1 114 ? 12.635 -12.997 -10.280 1.00 94.06 114 THR A C 1
ATOM 865 O O . THR A 1 114 ? 13.337 -12.219 -10.924 1.00 94.06 114 THR A O 1
ATOM 868 N N . ILE A 1 115 ? 12.086 -14.078 -10.840 1.00 94.44 115 ILE A N 1
ATOM 869 C CA . ILE A 1 115 ? 12.279 -14.436 -12.246 1.00 94.44 115 ILE A CA 1
ATOM 870 C C . ILE A 1 115 ? 11.471 -13.492 -13.138 1.00 94.44 115 ILE A C 1
ATOM 872 O O . ILE A 1 115 ? 12.002 -12.961 -14.113 1.00 94.44 115 ILE A O 1
ATOM 876 N N . ALA A 1 116 ? 10.197 -13.268 -12.815 1.00 96.00 116 ALA A N 1
ATOM 877 C CA . ALA A 1 116 ? 9.302 -12.496 -13.675 1.00 96.00 116 ALA A CA 1
ATOM 878 C C . ALA A 1 116 ? 9.227 -11.003 -13.294 1.00 96.00 116 ALA A C 1
ATOM 880 O O . ALA A 1 116 ? 9.075 -10.128 -14.151 1.00 96.00 116 ALA A O 1
ATOM 881 N N . LEU A 1 117 ? 9.382 -10.689 -12.007 1.00 95.94 117 LEU A N 1
ATOM 882 C CA . LEU A 1 117 ? 9.249 -9.348 -11.428 1.00 95.94 117 LEU A CA 1
ATOM 883 C C . LEU A 1 117 ? 10.613 -8.714 -11.069 1.00 95.94 117 LEU A C 1
ATOM 885 O O . LEU A 1 117 ? 10.698 -7.602 -10.536 1.00 95.94 117 LEU A O 1
ATOM 889 N N . GLY A 1 118 ? 11.714 -9.381 -11.416 1.00 93.62 118 GLY A N 1
ATOM 890 C CA . GLY A 1 118 ? 13.076 -8.925 -11.137 1.00 93.62 118 GLY A CA 1
ATOM 891 C C . GLY A 1 118 ? 13.401 -8.874 -9.643 1.00 93.62 118 GLY A C 1
ATOM 892 O O . GLY A 1 118 ? 12.640 -9.344 -8.807 1.00 93.62 118 GLY A O 1
ATOM 893 N N . ASP A 1 119 ? 14.525 -8.253 -9.294 1.00 93.50 119 ASP A N 1
ATOM 894 C CA . ASP A 1 119 ? 15.105 -8.408 -7.952 1.00 93.50 119 ASP A CA 1
ATOM 895 C C . ASP A 1 119 ? 14.460 -7.528 -6.866 1.00 93.50 119 ASP A C 1
ATOM 897 O O . ASP A 1 119 ? 13.913 -6.465 -7.186 1.00 93.50 119 ASP A O 1
ATOM 901 N N . PRO A 1 120 ? 14.542 -7.917 -5.581 1.00 95.06 120 PRO A N 1
ATOM 902 C CA . PRO A 1 120 ? 14.157 -7.056 -4.467 1.00 95.06 120 PRO A CA 1
ATOM 903 C C . PRO A 1 120 ? 14.904 -5.715 -4.477 1.00 95.06 120 PRO A C 1
ATOM 905 O O . PRO A 1 120 ? 16.013 -5.594 -5.002 1.00 95.06 120 PRO A O 1
ATOM 908 N N . MET A 1 121 ? 14.286 -4.699 -3.883 1.00 93.62 121 MET A N 1
ATOM 909 C CA . MET A 1 121 ? 14.843 -3.360 -3.729 1.00 93.62 121 MET A CA 1
ATOM 910 C C . MET A 1 121 ? 14.849 -2.941 -2.252 1.00 93.62 121 MET A C 1
ATOM 912 O O . MET A 1 121 ? 13.925 -3.291 -1.520 1.00 93.62 121 MET A O 1
ATOM 916 N N . PRO A 1 122 ? 15.838 -2.140 -1.826 1.00 92.44 122 PRO A N 1
ATOM 917 C CA . PRO A 1 122 ? 16.974 -1.662 -2.619 1.00 92.44 122 PRO A CA 1
ATOM 918 C C . PRO A 1 122 ? 18.017 -2.765 -2.880 1.00 92.44 122 PRO A C 1
ATOM 920 O O . PRO A 1 122 ? 18.303 -3.579 -2.015 1.00 92.44 122 PRO A O 1
ATOM 923 N N . SER A 1 123 ? 18.602 -2.795 -4.083 1.00 85.69 123 SER A N 1
ATOM 924 C CA . SER A 1 123 ? 19.529 -3.865 -4.500 1.00 85.69 123 SER A CA 1
ATOM 925 C C . SER A 1 123 ? 20.996 -3.613 -4.125 1.00 85.69 123 SER A C 1
ATOM 927 O O . SER A 1 123 ? 21.799 -4.543 -4.111 1.00 85.69 123 SER A O 1
ATOM 929 N N . ALA A 1 124 ? 21.364 -2.358 -3.852 1.00 80.19 124 ALA A N 1
ATOM 930 C CA . ALA A 1 124 ? 22.732 -1.931 -3.528 1.00 80.19 124 ALA A CA 1
ATOM 931 C C . ALA A 1 124 ? 22.892 -1.437 -2.079 1.00 80.19 124 ALA A C 1
ATOM 933 O O . ALA A 1 124 ? 23.992 -1.067 -1.668 1.00 80.19 124 ALA A O 1
ATOM 934 N N . LEU A 1 125 ? 21.798 -1.415 -1.317 1.00 85.12 125 LEU A N 1
ATOM 935 C CA . LEU A 1 125 ? 21.755 -1.021 0.088 1.00 85.12 125 LEU A CA 1
ATOM 936 C C . LEU A 1 125 ? 21.191 -2.167 0.929 1.00 85.12 125 LEU A C 1
ATOM 938 O O . LEU A 1 125 ? 20.786 -3.202 0.403 1.00 85.12 125 LEU A O 1
ATOM 942 N N . LEU A 1 126 ? 21.182 -1.976 2.247 1.00 90.75 126 LEU A N 1
ATOM 943 C CA . LEU A 1 126 ? 20.449 -2.864 3.142 1.00 90.75 126 LEU A CA 1
ATOM 944 C C . LEU A 1 126 ? 18.955 -2.810 2.816 1.00 90.75 126 LEU A C 1
ATOM 946 O O . LEU A 1 126 ? 18.433 -1.750 2.466 1.00 90.75 126 LEU A O 1
ATOM 950 N N . ALA A 1 127 ? 18.286 -3.953 2.959 1.00 94.81 127 ALA A N 1
ATOM 951 C CA . ALA A 1 127 ? 16.834 -4.013 2.907 1.00 94.81 127 ALA A CA 1
ATOM 952 C C . ALA A 1 127 ? 16.219 -3.054 3.940 1.00 94.81 127 ALA A C 1
ATOM 954 O O . ALA A 1 127 ? 16.830 -2.778 4.978 1.00 94.81 127 ALA A O 1
ATOM 955 N N . LEU A 1 128 ? 15.017 -2.555 3.643 1.00 97.06 128 LEU A N 1
ATOM 956 C CA . LEU A 1 128 ? 14.260 -1.748 4.595 1.00 97.06 128 LEU A CA 1
ATOM 957 C C . LEU A 1 128 ? 13.973 -2.551 5.867 1.00 97.06 128 LEU A C 1
ATOM 959 O O . LEU A 1 128 ? 13.875 -3.782 5.829 1.00 97.06 128 LEU A O 1
ATOM 963 N N . SER A 1 129 ? 13.846 -1.843 6.989 1.00 97.31 129 SER A N 1
ATOM 964 C CA . SER A 1 129 ? 13.377 -2.467 8.221 1.00 97.31 129 SER A CA 1
ATOM 965 C C . SER A 1 129 ? 11.894 -2.822 8.102 1.00 97.31 129 SER A C 1
ATOM 967 O O . SER A 1 129 ? 11.178 -2.295 7.244 1.00 97.31 129 SER A O 1
ATOM 969 N N . ASN A 1 130 ? 11.418 -3.709 8.974 1.00 97.25 130 ASN A N 1
ATOM 970 C CA . ASN A 1 130 ? 10.009 -4.087 8.963 1.00 97.25 130 ASN A CA 1
ATOM 971 C C . ASN A 1 130 ? 9.106 -2.889 9.294 1.00 97.25 130 ASN A C 1
ATOM 973 O O . ASN A 1 130 ? 8.031 -2.764 8.720 1.00 97.25 130 ASN A O 1
ATOM 977 N N . GLU A 1 131 ? 9.566 -1.980 10.156 1.00 97.62 131 GLU A N 1
ATOM 978 C CA . GLU A 1 131 ? 8.866 -0.744 10.507 1.00 97.62 131 GLU A CA 1
ATOM 979 C C . GLU A 1 131 ? 8.670 0.168 9.289 1.00 97.62 131 GLU A C 1
ATOM 981 O O . GLU A 1 131 ? 7.569 0.669 9.067 1.00 97.62 131 GLU A O 1
ATOM 986 N N . ASP A 1 132 ? 9.710 0.351 8.469 1.00 98.12 132 ASP A N 1
ATOM 987 C CA . ASP A 1 132 ? 9.635 1.163 7.250 1.00 98.12 132 ASP A CA 1
ATOM 988 C C . ASP A 1 132 ? 8.685 0.538 6.216 1.00 98.12 132 ASP A C 1
ATOM 990 O O . ASP A 1 132 ? 7.884 1.239 5.590 1.00 98.12 132 ASP A O 1
ATOM 994 N N . ILE A 1 133 ? 8.746 -0.788 6.042 1.00 98.19 133 ILE A N 1
ATOM 995 C CA . ILE A 1 133 ? 7.853 -1.517 5.128 1.00 98.19 133 ILE A CA 1
ATOM 996 C C . ILE A 1 133 ? 6.403 -1.401 5.607 1.00 98.19 133 ILE A C 1
ATOM 998 O O . ILE A 1 133 ? 5.517 -1.100 4.803 1.00 98.19 133 ILE A O 1
ATOM 1002 N N . ASP A 1 134 ? 6.151 -1.567 6.906 1.00 97.75 134 ASP A N 1
ATOM 1003 C CA . ASP A 1 134 ? 4.811 -1.440 7.473 1.00 97.75 134 ASP A CA 1
ATOM 1004 C C . ASP A 1 134 ? 4.290 -0.002 7.465 1.00 97.75 134 ASP A C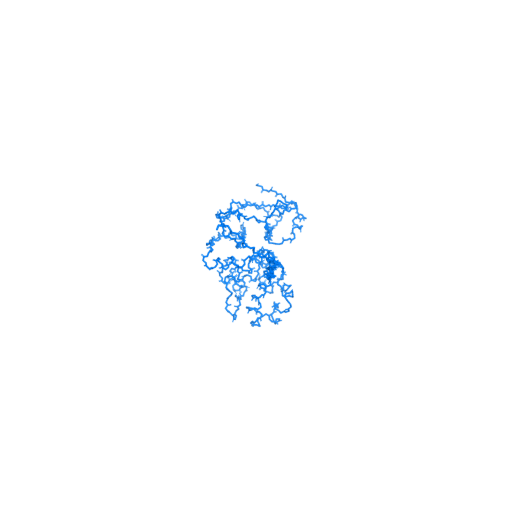 1
ATOM 1006 O O . ASP A 1 134 ? 3.090 0.203 7.285 1.00 97.75 134 ASP A O 1
ATOM 1010 N N . LEU A 1 135 ? 5.158 1.008 7.564 1.00 98.19 135 LEU A N 1
ATOM 1011 C CA . LEU A 1 135 ? 4.768 2.405 7.367 1.00 98.19 135 LEU A CA 1
ATOM 1012 C C . LEU A 1 135 ? 4.290 2.650 5.930 1.00 98.19 135 LEU A C 1
ATOM 1014 O O . LEU A 1 135 ? 3.251 3.284 5.720 1.00 98.19 135 LEU A O 1
ATOM 1018 N N . ILE A 1 136 ? 5.004 2.107 4.937 1.00 98.50 136 ILE A N 1
ATOM 1019 C CA . ILE A 1 136 ? 4.586 2.150 3.529 1.00 98.50 136 ILE A CA 1
ATOM 1020 C C . ILE A 1 136 ? 3.264 1.391 3.349 1.00 98.50 136 ILE A C 1
ATOM 1022 O O . ILE A 1 136 ? 2.352 1.895 2.691 1.00 98.50 136 ILE A O 1
ATOM 1026 N N . ASN A 1 137 ? 3.125 0.207 3.948 1.00 97.94 137 ASN A N 1
ATOM 1027 C CA . ASN A 1 137 ? 1.902 -0.588 3.878 1.00 97.94 137 ASN A CA 1
ATOM 1028 C C . ASN A 1 137 ? 0.700 0.143 4.497 1.00 97.94 137 ASN A C 1
ATOM 1030 O O . ASN A 1 137 ? -0.341 0.272 3.851 1.00 97.94 137 ASN A O 1
ATOM 1034 N N . ALA A 1 138 ? 0.860 0.696 5.701 1.00 97.19 138 ALA A N 1
ATOM 1035 C CA . ALA A 1 138 ? -0.159 1.470 6.399 1.00 97.19 138 ALA A CA 1
ATOM 1036 C C . ALA A 1 138 ? -0.560 2.724 5.608 1.00 97.19 138 ALA A C 1
ATOM 1038 O O . ALA A 1 138 ? -1.745 3.057 5.521 1.00 97.19 138 ALA A O 1
ATOM 1039 N N . TRP A 1 139 ? 0.401 3.394 4.968 1.00 98.00 139 TRP A N 1
ATOM 1040 C CA . TRP A 1 139 ? 0.118 4.491 4.048 1.00 98.00 139 TRP A CA 1
ATOM 1041 C C . TRP A 1 139 ? -0.730 4.029 2.856 1.00 98.00 139 TRP A C 1
ATOM 1043 O O . TRP A 1 139 ? -1.769 4.628 2.568 1.00 98.00 139 TRP A O 1
ATOM 1053 N N . ILE A 1 140 ? -0.348 2.929 2.198 1.00 98.00 140 ILE A N 1
ATOM 1054 C CA . ILE A 1 140 ? -1.045 2.406 1.017 1.00 98.00 140 ILE A CA 1
ATOM 1055 C C . ILE A 1 140 ? -2.450 1.913 1.362 1.00 98.00 140 ILE A C 1
ATOM 1057 O O . ILE A 1 140 ? -3.396 2.306 0.677 1.00 98.00 140 ILE A O 1
ATOM 1061 N N . VAL A 1 141 ? -2.627 1.104 2.410 1.00 96.12 141 VAL A N 1
ATOM 1062 C CA . VAL A 1 141 ? -3.940 0.548 2.791 1.00 96.12 141 VAL A CA 1
ATOM 1063 C C . VAL A 1 141 ? -4.937 1.648 3.176 1.00 96.12 141 VAL A C 1
ATOM 1065 O O . VAL A 1 141 ? -6.131 1.509 2.924 1.00 96.12 141 VAL A O 1
ATOM 1068 N N . ASN A 1 142 ? -4.458 2.794 3.674 1.00 95.44 142 ASN A N 1
ATOM 1069 C CA . ASN A 1 142 ? -5.266 3.987 3.956 1.00 95.44 142 ASN A CA 1
ATOM 1070 C C . ASN A 1 142 ? -5.478 4.903 2.734 1.00 95.44 142 ASN A C 1
ATOM 1072 O O . ASN A 1 142 ? -5.908 6.049 2.863 1.00 95.44 142 ASN A O 1
ATOM 1076 N N . GLY A 1 143 ? -5.202 4.406 1.526 1.00 95.38 143 GLY A N 1
ATOM 1077 C CA . GLY A 1 143 ? -5.457 5.134 0.287 1.00 95.38 143 GLY A CA 1
ATOM 1078 C C . GLY A 1 143 ? -4.321 6.057 -0.146 1.00 95.38 143 GLY A C 1
ATOM 1079 O O . GLY A 1 143 ? -4.561 6.922 -0.986 1.00 95.38 143 GLY A O 1
ATOM 1080 N N . ALA A 1 144 ? -3.116 5.870 0.397 1.00 97.75 144 ALA A N 1
ATOM 1081 C CA . ALA A 1 144 ? -1.900 6.590 0.033 1.00 97.75 144 ALA A CA 1
ATOM 1082 C C . ALA A 1 144 ? -2.067 8.126 -0.026 1.00 97.75 144 ALA A C 1
ATOM 1084 O O . ALA A 1 144 ? -1.694 8.727 -1.032 1.00 97.75 144 ALA A O 1
ATOM 1085 N N . PRO A 1 145 ? -2.659 8.794 0.986 1.00 97.06 145 PRO A N 1
ATOM 1086 C CA . PRO A 1 145 ? -2.894 10.232 0.910 1.00 97.06 145 PRO A CA 1
ATOM 1087 C C . PRO A 1 145 ? -1.577 11.014 0.952 1.00 97.06 145 PRO A C 1
ATOM 1089 O O . PRO A 1 145 ? -0.646 10.640 1.660 1.00 97.06 145 PRO A O 1
ATOM 1092 N N . GLN A 1 146 ? -1.520 12.130 0.222 1.00 96.69 146 GLN A N 1
ATOM 1093 C CA . GLN A 1 146 ? -0.362 13.033 0.219 1.00 96.69 146 GLN A CA 1
ATOM 1094 C C . GLN A 1 146 ? -0.255 13.870 1.505 1.00 96.69 146 GLN A C 1
ATOM 1096 O O . GLN A 1 146 ? 0.801 14.407 1.811 1.00 96.69 146 GLN A O 1
ATOM 1101 N N . THR A 1 147 ? -1.351 14.019 2.251 1.00 95.56 147 THR A N 1
ATOM 1102 C CA . THR A 1 147 ? -1.412 14.839 3.465 1.00 95.56 147 THR A CA 1
ATOM 1103 C C . THR A 1 147 ? -2.113 14.099 4.597 1.00 95.56 147 THR A C 1
ATOM 1105 O O . THR A 1 147 ? -2.856 13.141 4.377 1.00 95.56 147 THR A O 1
ATOM 1108 N N . GLY A 1 148 ? -1.901 14.581 5.822 1.00 95.00 148 GLY A N 1
ATOM 1109 C CA . GLY A 1 148 ? -2.466 13.980 7.025 1.00 95.00 148 GLY A CA 1
ATOM 1110 C C . GLY A 1 148 ? -1.676 12.772 7.522 1.00 95.00 148 GLY A C 1
ATOM 1111 O O . GLY A 1 148 ? -0.686 12.343 6.928 1.00 95.00 148 GLY A O 1
ATOM 1112 N N . ILE A 1 149 ? -2.112 12.252 8.662 1.00 95.44 149 ILE A N 1
ATOM 1113 C CA . ILE A 1 149 ? -1.482 11.131 9.355 1.00 95.44 149 ILE A CA 1
ATOM 1114 C C . ILE A 1 149 ? -2.500 10.004 9.378 1.00 95.44 149 ILE A C 1
ATOM 1116 O O . ILE A 1 149 ? -3.628 10.208 9.823 1.00 95.44 149 ILE A O 1
ATOM 1120 N N . VAL A 1 150 ? -2.117 8.844 8.853 1.00 94.31 150 VAL A N 1
ATOM 1121 C CA . VAL A 1 150 ? -3.006 7.673 8.755 1.00 94.31 150 VAL A CA 1
ATOM 1122 C C . VAL A 1 150 ? -2.647 6.559 9.730 1.00 94.31 150 VAL A C 1
ATOM 1124 O O . VAL A 1 150 ? -3.401 5.604 9.876 1.00 94.31 150 VAL A O 1
ATOM 1127 N N . VAL A 1 151 ? -1.491 6.667 10.380 1.00 93.81 151 VAL A N 1
ATOM 1128 C CA . VAL A 1 151 ? -1.004 5.706 11.365 1.00 93.81 151 VAL A CA 1
ATOM 1129 C C . VAL A 1 151 ? -0.084 6.417 12.348 1.00 93.81 151 VAL A C 1
ATOM 1131 O O . VAL A 1 151 ? 0.676 7.307 11.959 1.00 93.81 151 VAL A O 1
ATOM 1134 N N . ASP A 1 152 ? -0.153 6.023 13.617 1.00 93.31 152 ASP A N 1
ATOM 1135 C CA . ASP A 1 152 ? 0.839 6.408 14.615 1.00 93.31 152 ASP A CA 1
ATOM 1136 C C . ASP A 1 152 ? 2.072 5.510 14.462 1.00 93.31 152 ASP A C 1
ATOM 1138 O O . ASP A 1 152 ? 2.014 4.299 14.682 1.00 93.31 152 ASP A O 1
ATOM 1142 N N . THR A 1 153 ? 3.203 6.098 14.082 1.00 94.56 153 THR A N 1
ATOM 1143 C CA . THR A 1 153 ? 4.461 5.364 13.904 1.00 94.56 153 THR A CA 1
ATOM 1144 C C . THR A 1 153 ? 4.976 4.736 15.192 1.00 94.56 153 THR A C 1
ATOM 1146 O O . THR A 1 153 ? 5.702 3.748 15.128 1.00 94.56 153 THR A O 1
ATOM 1149 N N . ALA A 1 154 ? 4.600 5.266 16.362 1.00 94.50 154 ALA A N 1
ATOM 1150 C CA . ALA A 1 154 ? 4.930 4.627 17.630 1.00 94.50 154 ALA A CA 1
ATOM 1151 C C . ALA A 1 154 ? 4.298 3.230 17.728 1.00 94.50 154 ALA A C 1
ATOM 1153 O O . ALA A 1 154 ? 4.965 2.311 18.185 1.00 94.50 154 ALA A O 1
ATOM 1154 N N . LEU A 1 155 ? 3.081 3.035 17.203 1.00 94.25 155 LEU A N 1
ATOM 1155 C CA . LEU A 1 155 ? 2.423 1.723 17.200 1.00 94.25 155 LEU A CA 1
ATOM 1156 C C . LEU A 1 155 ? 3.142 0.706 16.316 1.00 94.25 155 LEU A C 1
ATOM 1158 O O . LEU A 1 155 ? 3.276 -0.450 16.710 1.00 94.25 155 LEU A O 1
ATOM 1162 N N . ILE A 1 156 ? 3.624 1.128 15.144 1.00 96.31 156 ILE A N 1
ATOM 1163 C CA . ILE A 1 156 ? 4.417 0.263 14.258 1.00 96.31 156 ILE A CA 1
ATOM 1164 C C . ILE A 1 156 ? 5.722 -0.135 14.957 1.00 96.31 156 ILE A C 1
ATOM 1166 O O . ILE A 1 156 ? 6.080 -1.312 14.988 1.00 96.31 156 ILE A O 1
ATOM 1170 N N . ASN A 1 157 ? 6.410 0.833 15.565 1.00 96.25 157 ASN A N 1
ATOM 1171 C CA . ASN A 1 157 ? 7.651 0.569 16.288 1.00 96.25 157 ASN A CA 1
ATOM 1172 C C . ASN A 1 157 ? 7.416 -0.372 17.474 1.00 96.25 157 ASN A C 1
ATOM 1174 O O . ASN A 1 157 ? 8.119 -1.369 17.611 1.00 96.25 157 ASN A O 1
ATOM 1178 N N . ASP A 1 158 ? 6.424 -0.096 18.318 1.00 95.31 158 ASP A N 1
ATOM 1179 C CA . ASP A 1 158 ? 6.099 -0.929 19.477 1.00 95.31 158 ASP A CA 1
ATOM 1180 C C . ASP A 1 158 ? 5.771 -2.364 19.045 1.00 95.31 158 ASP A C 1
ATOM 1182 O O . ASP A 1 158 ? 6.261 -3.324 19.648 1.00 95.31 158 ASP A O 1
ATOM 1186 N N . TYR A 1 159 ? 5.010 -2.519 17.956 1.00 95.06 159 TYR A N 1
ATOM 1187 C CA . TYR A 1 159 ? 4.678 -3.818 17.382 1.00 95.06 159 TYR A CA 1
ATOM 1188 C C . TYR A 1 159 ? 5.935 -4.647 17.065 1.00 95.06 159 TYR A C 1
ATOM 1190 O O . TYR A 1 159 ? 6.066 -5.773 17.556 1.00 95.06 159 TYR A O 1
ATOM 1198 N N . HIS A 1 160 ? 6.893 -4.073 16.328 1.00 95.44 160 HIS A N 1
ATOM 1199 C CA . HIS A 1 160 ? 8.147 -4.752 15.960 1.00 95.44 160 HIS A CA 1
ATOM 1200 C C . HIS A 1 160 ? 9.134 -4.904 17.124 1.00 95.44 160 HIS A C 1
ATOM 1202 O O . HIS A 1 160 ? 10.003 -5.774 17.089 1.00 95.44 160 HIS A O 1
ATOM 1208 N N . ASN A 1 161 ? 8.960 -4.138 18.204 1.00 95.62 161 ASN A N 1
ATOM 1209 C CA . ASN A 1 161 ? 9.774 -4.209 19.421 1.00 95.62 161 ASN A CA 1
ATOM 1210 C C . ASN A 1 161 ? 9.154 -5.085 20.528 1.00 95.62 161 ASN A C 1
ATOM 1212 O O . ASN A 1 161 ? 9.484 -4.947 21.707 1.00 95.62 161 ASN A O 1
ATOM 1216 N N . GLY A 1 162 ? 8.293 -6.035 20.150 1.00 93.50 162 GLY A N 1
ATOM 1217 C CA . GLY A 1 162 ? 7.795 -7.090 21.039 1.00 93.50 162 GLY A CA 1
ATOM 1218 C C . GLY A 1 162 ? 6.498 -6.762 21.777 1.00 93.50 162 GLY A C 1
ATOM 1219 O O . GLY A 1 162 ? 6.081 -7.548 22.627 1.00 93.50 162 GLY A O 1
ATOM 1220 N N . MET A 1 163 ? 5.850 -5.642 21.449 1.00 92.31 163 MET A N 1
ATOM 1221 C CA . MET A 1 163 ? 4.525 -5.290 21.977 1.00 92.31 163 MET A CA 1
ATOM 1222 C C . MET A 1 163 ? 3.386 -5.715 21.040 1.00 92.31 163 MET A C 1
ATOM 1224 O O . MET A 1 163 ? 2.216 -5.579 21.393 1.00 92.31 163 MET A O 1
ATOM 1228 N N . GLY A 1 164 ? 3.713 -6.226 19.851 1.00 90.75 164 GLY A N 1
ATOM 1229 C CA . GLY A 1 164 ? 2.750 -6.715 18.873 1.00 90.75 164 GLY A CA 1
ATOM 1230 C C . GLY A 1 164 ? 2.218 -8.109 19.191 1.00 90.75 164 GLY A C 1
ATOM 1231 O O . GLY A 1 164 ? 2.950 -8.985 19.657 1.00 90.75 164 GLY A O 1
ATOM 1232 N N . LEU A 1 165 ? 0.941 -8.341 18.882 1.00 88.75 165 LEU A N 1
ATOM 1233 C CA . LEU A 1 165 ? 0.412 -9.700 18.805 1.00 88.75 165 LEU A CA 1
ATOM 1234 C C . LEU A 1 165 ? 0.944 -10.389 17.537 1.00 88.75 165 LEU A C 1
ATOM 1236 O O . LEU A 1 165 ? 1.028 -9.744 16.492 1.00 88.75 165 LEU A O 1
ATOM 1240 N N . PRO A 1 166 ? 1.280 -11.692 17.586 1.00 86.31 166 PRO A N 1
ATOM 1241 C CA . PRO A 1 166 ? 1.729 -12.407 16.397 1.00 86.31 166 PRO A CA 1
ATOM 1242 C C . PRO A 1 166 ? 0.658 -12.401 15.302 1.00 86.31 166 PRO A C 1
ATOM 1244 O O . PRO A 1 166 ? -0.491 -12.764 15.571 1.00 86.31 166 PRO A O 1
ATOM 1247 N N . GLN A 1 167 ? 1.043 -12.079 14.063 1.00 84.31 167 GLN A N 1
ATOM 1248 C CA . GLN A 1 167 ? 0.141 -12.244 12.922 1.00 84.31 167 GLN A CA 1
ATOM 1249 C C . GLN A 1 167 ? -0.262 -13.709 12.777 1.00 84.31 167 GLN A C 1
ATOM 1251 O O . GLN A 1 167 ? 0.540 -14.631 12.968 1.00 84.31 167 GLN A O 1
ATOM 1256 N N . LYS A 1 168 ? -1.521 -13.934 12.407 1.00 84.25 168 LYS A N 1
ATOM 1257 C CA . LYS A 1 168 ? -1.969 -15.256 11.983 1.00 84.25 168 LYS A CA 1
ATOM 1258 C C . LYS A 1 168 ? -1.441 -15.535 10.589 1.00 84.25 168 LYS A C 1
ATOM 1260 O O . LYS A 1 168 ? -1.425 -14.656 9.736 1.00 84.25 168 LYS A O 1
ATOM 1265 N N . THR A 1 169 ? -1.058 -16.783 10.351 1.00 84.69 169 THR A N 1
ATOM 1266 C CA . THR A 1 169 ? -0.762 -17.244 8.998 1.00 84.69 169 THR A CA 1
ATOM 1267 C C . THR A 1 169 ? -2.031 -17.131 8.150 1.00 84.69 169 THR A C 1
ATOM 1269 O O . THR A 1 169 ? -3.053 -17.704 8.549 1.00 84.69 169 THR A O 1
ATOM 1272 N N . PRO A 1 170 ? -1.988 -16.429 7.004 1.00 85.75 170 PRO A N 1
ATOM 1273 C CA . PRO A 1 170 ? -3.109 -16.400 6.081 1.00 85.75 170 PRO A CA 1
ATOM 1274 C C . PRO A 1 170 ? -3.485 -17.827 5.650 1.00 85.75 170 PRO A C 1
ATOM 1276 O O . PRO A 1 170 ? -2.603 -18.678 5.480 1.00 85.75 170 PRO A O 1
ATOM 1279 N N . PRO A 1 171 ? -4.779 -18.134 5.479 1.00 89.06 171 PRO A N 1
ATOM 1280 C CA . PRO A 1 171 ? -5.186 -19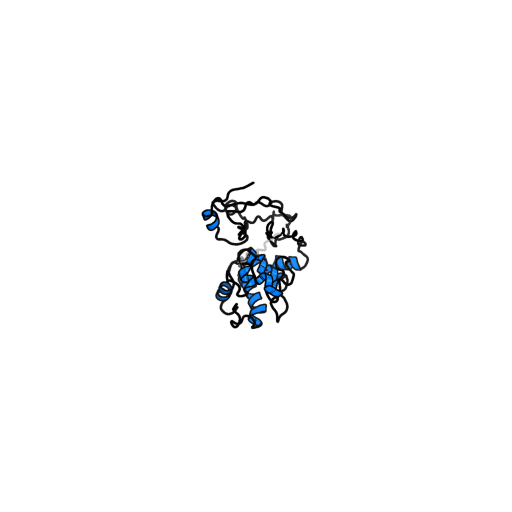.424 4.943 1.00 89.06 171 PRO A CA 1
ATOM 1281 C C . PRO A 1 171 ? -4.707 -19.554 3.489 1.00 89.06 171 PRO A C 1
ATOM 1283 O O . PRO A 1 171 ? -4.535 -18.534 2.819 1.00 89.06 171 PRO A O 1
ATOM 1286 N N . PRO A 1 172 ? -4.505 -20.775 2.964 1.00 89.19 172 PRO A N 1
ATOM 1287 C CA . PRO A 1 172 ? -4.101 -20.951 1.574 1.00 89.19 172 PRO A CA 1
ATOM 1288 C C . PRO A 1 172 ? -5.110 -20.327 0.607 1.00 89.19 172 PRO A C 1
ATOM 1290 O O . PRO A 1 172 ? -6.319 -20.513 0.763 1.00 89.19 172 PRO A O 1
ATOM 1293 N N . ALA A 1 173 ? -4.612 -19.650 -0.428 1.00 88.81 173 ALA A N 1
ATOM 1294 C CA . ALA A 1 173 ? -5.457 -19.180 -1.515 1.00 88.81 173 ALA A CA 1
ATOM 1295 C C . ALA A 1 173 ? -6.182 -20.364 -2.193 1.00 88.81 173 ALA A C 1
ATOM 1297 O O . ALA A 1 173 ? -5.606 -21.453 -2.323 1.00 88.81 173 ALA A O 1
ATOM 1298 N N . PRO A 1 174 ? -7.430 -20.177 -2.662 1.00 90.25 174 PRO A N 1
ATOM 1299 C CA . PRO A 1 174 ? -8.111 -21.196 -3.451 1.00 90.25 174 PRO A CA 1
ATOM 1300 C C . PRO A 1 174 ? -7.369 -21.443 -4.779 1.00 90.25 174 PRO A C 1
ATOM 1302 O O . PRO A 1 174 ? -6.614 -20.578 -5.238 1.00 90.25 174 PRO A O 1
ATOM 1305 N N . PRO A 1 175 ? -7.597 -22.588 -5.452 1.00 90.69 175 PRO A N 1
ATOM 1306 C CA . PRO A 1 175 ? -7.103 -22.789 -6.809 1.00 90.69 175 PRO A CA 1
ATOM 1307 C C . PRO A 1 175 ? -7.532 -21.628 -7.715 1.00 90.69 175 PRO A C 1
ATOM 1309 O O . PRO A 1 175 ? -8.695 -21.230 -7.694 1.00 90.69 175 PRO A O 1
ATOM 1312 N N . ALA A 1 176 ? -6.627 -21.119 -8.555 1.00 85.69 176 ALA A N 1
ATOM 1313 C CA . ALA A 1 176 ? -6.910 -19.964 -9.419 1.00 85.69 176 ALA A CA 1
ATOM 1314 C C . ALA A 1 176 ? -8.082 -20.192 -10.401 1.00 85.69 176 ALA A C 1
ATOM 1316 O O . ALA A 1 176 ? -8.669 -19.240 -10.904 1.00 85.69 176 ALA A O 1
ATOM 1317 N N . SER A 1 177 ? -8.432 -21.454 -10.678 1.00 87.25 177 SER A N 1
ATOM 1318 C CA . SER A 1 177 ? -9.609 -21.836 -11.469 1.00 87.25 177 SER A CA 1
ATOM 1319 C C . SER A 1 177 ? -10.928 -21.823 -10.688 1.00 87.25 177 SER A C 1
ATOM 1321 O O . SER A 1 177 ? -11.985 -21.928 -11.300 1.00 87.25 177 SER A O 1
ATOM 1323 N N . GLU A 1 178 ? -10.877 -21.760 -9.357 1.00 88.00 178 GLU A N 1
ATOM 1324 C CA . GLU A 1 178 ? -12.037 -21.835 -8.458 1.00 88.00 178 GLU A CA 1
ATOM 1325 C C . GLU A 1 178 ? -12.334 -20.508 -7.754 1.00 88.00 178 GLU A C 1
ATOM 1327 O O . GLU A 1 178 ? -13.460 -20.294 -7.308 1.00 88.00 178 GLU A O 1
ATOM 1332 N N . GLY A 1 179 ? -11.352 -19.612 -7.641 1.00 88.88 179 GLY A N 1
ATOM 1333 C CA . GLY A 1 179 ? -11.554 -18.307 -7.030 1.00 88.88 179 GLY A CA 1
ATOM 1334 C C . GLY A 1 179 ? -10.258 -17.545 -6.796 1.00 88.88 179 GLY A C 1
ATOM 1335 O O . GLY A 1 179 ? -9.222 -17.819 -7.396 1.00 88.88 179 GLY A O 1
ATOM 1336 N N . PHE A 1 180 ? -10.337 -16.572 -5.898 1.00 88.00 180 PHE A N 1
ATOM 1337 C CA . PHE A 1 180 ? -9.214 -15.759 -5.450 1.00 88.00 180 PHE A CA 1
ATOM 1338 C C . PHE A 1 180 ? -9.383 -15.434 -3.966 1.00 88.00 180 PHE A C 1
ATOM 1340 O O . PHE A 1 180 ? -10.464 -15.602 -3.399 1.00 88.00 180 PHE A O 1
ATOM 1347 N N . GLN A 1 181 ? -8.307 -14.964 -3.347 1.00 89.19 181 GLN A N 1
ATOM 1348 C CA . GLN A 1 181 ? -8.284 -14.553 -1.952 1.00 89.19 181 GLN A CA 1
ATOM 1349 C C . GLN A 1 181 ? -8.141 -13.036 -1.858 1.00 89.19 181 GLN A C 1
ATOM 1351 O O . GLN A 1 181 ? -7.424 -12.420 -2.647 1.00 89.19 181 GLN A O 1
ATOM 1356 N N . ILE A 1 182 ? -8.831 -12.445 -0.887 1.00 87.94 182 ILE A N 1
ATOM 1357 C CA . ILE A 1 182 ? -8.624 -11.061 -0.472 1.00 87.94 182 ILE A CA 1
ATOM 1358 C C . ILE A 1 182 ? -8.061 -11.108 0.941 1.00 87.94 182 ILE A C 1
ATOM 1360 O O . ILE A 1 182 ? -8.700 -11.666 1.832 1.00 87.94 182 ILE A O 1
ATOM 1364 N N . HIS A 1 183 ? -6.899 -10.499 1.141 1.00 88.75 183 HIS A N 1
ATOM 1365 C CA . HIS A 1 183 ? -6.326 -10.276 2.459 1.00 88.75 183 HIS A CA 1
ATOM 1366 C C . HIS A 1 183 ? -6.428 -8.785 2.793 1.00 88.75 183 HIS A C 1
ATOM 1368 O O . HIS A 1 183 ? -6.056 -7.922 1.995 1.00 88.75 183 HIS A O 1
ATOM 1374 N N . LEU A 1 184 ? -7.005 -8.486 3.957 1.00 86.88 184 LEU A N 1
ATOM 1375 C CA . LEU A 1 184 ? -7.134 -7.138 4.493 1.00 86.88 184 LEU A CA 1
ATOM 1376 C C . LEU A 1 184 ? -6.262 -6.999 5.742 1.00 86.88 184 LEU A C 1
ATOM 1378 O O . LEU A 1 184 ? -6.514 -7.670 6.738 1.00 86.88 184 LEU A O 1
ATOM 1382 N N . GLY A 1 185 ? -5.286 -6.095 5.690 1.00 79.94 185 GLY A N 1
ATOM 1383 C CA . GLY A 1 185 ? -4.387 -5.798 6.802 1.00 79.94 185 GLY A CA 1
ATOM 1384 C C . GLY A 1 185 ? -2.907 -5.836 6.399 1.00 79.94 185 GLY A C 1
ATOM 1385 O O . GLY A 1 185 ? -2.608 -5.902 5.206 1.00 79.94 185 GLY A O 1
ATOM 1386 N N . PRO A 1 186 ? -1.989 -5.761 7.380 1.00 87.31 186 PRO A N 1
ATOM 1387 C CA . PRO A 1 186 ? -2.267 -5.512 8.799 1.00 87.31 186 PRO A CA 1
ATOM 1388 C C . PRO A 1 186 ? -2.867 -4.121 9.064 1.00 87.31 186 PRO A C 1
ATOM 1390 O O . PRO A 1 186 ? -2.660 -3.177 8.303 1.00 87.31 186 PRO A O 1
ATOM 1393 N N . ILE A 1 187 ? -3.624 -4.002 10.158 1.00 89.06 187 ILE A N 1
ATOM 1394 C CA . ILE A 1 187 ? -4.138 -2.733 10.689 1.00 89.06 187 ILE A CA 1
ATOM 1395 C C . ILE A 1 187 ? -3.544 -2.563 12.087 1.00 89.06 187 ILE A C 1
ATOM 1397 O O . ILE A 1 187 ? -3.767 -3.401 12.958 1.00 89.06 187 ILE A O 1
ATOM 1401 N N . PHE A 1 188 ? -2.773 -1.497 12.299 1.00 90.75 188 PHE A N 1
ATOM 1402 C CA . PHE A 1 188 ? -2.150 -1.217 13.592 1.00 90.75 188 PHE A CA 1
ATOM 1403 C C . PHE A 1 188 ? -3.152 -0.544 14.525 1.00 90.75 188 PHE A C 1
ATOM 1405 O O . PHE A 1 188 ? -3.612 0.566 14.256 1.00 90.75 188 PHE A O 1
ATOM 1412 N N . LEU A 1 189 ? -3.468 -1.217 15.629 1.00 89.00 189 LEU A N 1
ATOM 1413 C CA . LEU A 1 189 ? -4.361 -0.727 16.672 1.00 89.00 189 LEU A CA 1
ATOM 1414 C C . LEU A 1 189 ? -3.606 -0.649 17.996 1.00 89.00 189 LEU A C 1
ATOM 1416 O O . LEU A 1 189 ? -2.798 -1.521 18.319 1.00 89.00 189 LEU A O 1
ATOM 1420 N N . SER A 1 190 ? -3.867 0.403 18.770 1.00 87.81 190 SER A N 1
ATOM 1421 C CA . SER A 1 190 ? -3.335 0.506 20.127 1.00 87.81 190 SER A CA 1
ATOM 1422 C C . SER A 1 190 ? -3.938 -0.578 21.024 1.00 87.81 190 SER A C 1
ATOM 1424 O O . SER A 1 190 ? -5.103 -0.934 20.835 1.00 87.81 190 SER A O 1
ATOM 1426 N N . PRO A 1 191 ? -3.205 -1.059 22.041 1.00 84.00 191 PRO A N 1
ATOM 1427 C CA . PRO A 1 191 ? -3.773 -1.936 23.055 1.00 84.00 191 PRO A CA 1
ATOM 1428 C C . PRO A 1 191 ? -4.991 -1.300 23.731 1.00 84.00 191 PRO A C 1
ATOM 1430 O O . PRO A 1 191 ? -5.026 -0.084 23.946 1.00 84.00 191 PRO A O 1
ATOM 1433 N N . ASN A 1 192 ? -5.963 -2.127 24.117 1.00 79.25 192 ASN A N 1
ATOM 1434 C CA . ASN A 1 192 ? -7.070 -1.666 24.947 1.00 79.25 192 ASN A CA 1
ATOM 1435 C C . ASN A 1 192 ? -6.517 -1.192 26.300 1.00 79.25 192 ASN A C 1
ATOM 1437 O O . ASN A 1 192 ? -5.784 -1.917 26.976 1.00 79.25 192 ASN A O 1
ATOM 1441 N N . ASN A 1 193 ? -6.835 0.045 26.682 1.00 76.44 193 ASN A N 1
ATOM 1442 C CA . ASN A 1 193 ? -6.350 0.652 27.922 1.00 76.44 193 ASN A CA 1
ATOM 1443 C C . ASN A 1 193 ? -7.192 0.251 29.154 1.00 76.44 193 ASN A C 1
ATOM 1445 O O . ASN A 1 193 ? -6.881 0.669 30.269 1.00 76.44 193 ASN A O 1
ATOM 1449 N N . GLY A 1 194 ? -8.244 -0.554 28.961 1.00 74.31 194 GLY A N 1
ATOM 1450 C CA . GLY A 1 194 ? -9.161 -1.047 29.988 1.00 74.31 194 GLY A CA 1
ATOM 1451 C C . GLY A 1 194 ? -10.091 0.020 30.572 1.00 74.31 194 GLY A C 1
ATOM 1452 O O . GLY A 1 194 ? -10.774 -0.256 31.559 1.00 74.31 194 GLY A O 1
ATOM 1453 N N . ILE A 1 195 ? -10.087 1.231 30.009 1.00 71.44 195 ILE A N 1
ATOM 1454 C CA . ILE A 1 195 ? -10.844 2.392 30.489 1.00 71.44 195 ILE A CA 1
ATOM 1455 C C . ILE A 1 195 ? -11.858 2.827 29.433 1.00 71.44 195 ILE A C 1
ATOM 1457 O O . ILE A 1 195 ? -13.036 2.972 29.755 1.00 71.44 195 ILE A O 1
ATOM 1461 N N . ASP A 1 196 ? -11.407 2.983 28.190 1.00 70.06 196 ASP A N 1
ATOM 1462 C CA . ASP A 1 196 ? -12.233 3.373 27.055 1.00 70.06 196 ASP A CA 1
ATOM 1463 C C . ASP A 1 196 ? -12.318 2.216 26.057 1.00 70.06 196 ASP A C 1
ATOM 1465 O O . ASP A 1 196 ? -11.343 1.493 25.839 1.00 70.06 196 ASP A O 1
ATOM 1469 N N . ASP A 1 197 ? -13.488 2.056 25.442 1.00 69.81 197 ASP A N 1
ATOM 1470 C CA . ASP A 1 197 ? -13.639 1.173 24.293 1.00 69.81 197 ASP A CA 1
ATOM 1471 C C . ASP A 1 197 ? -12.795 1.725 23.136 1.00 69.81 197 ASP A C 1
ATOM 1473 O O . ASP A 1 197 ? -13.030 2.832 22.641 1.00 69.81 197 ASP A O 1
ATOM 1477 N N . ASN A 1 198 ? -11.750 0.986 22.770 1.00 76.38 198 ASN A N 1
ATOM 1478 C CA . ASN A 1 198 ? -10.856 1.316 21.671 1.00 76.38 198 ASN A CA 1
ATOM 1479 C C . ASN A 1 198 ? -11.158 0.488 20.415 1.00 76.38 198 ASN A C 1
ATOM 1481 O O . ASN A 1 198 ? -10.328 0.474 19.502 1.00 76.38 198 ASN A O 1
ATOM 1485 N N . GLU A 1 199 ? -12.310 -0.191 20.363 1.00 83.38 199 GLU A N 1
ATOM 1486 C CA . GLU A 1 199 ? -12.773 -0.866 19.160 1.00 83.38 199 GLU A CA 1
ATOM 1487 C C . GLU A 1 199 ? -12.861 0.126 17.995 1.00 83.38 199 GLU A C 1
ATOM 1489 O O . GLU A 1 199 ? -13.327 1.264 18.116 1.00 83.38 199 GLU A O 1
ATOM 1494 N N . LYS A 1 200 ? -12.356 -0.314 16.842 1.00 87.00 200 LYS A N 1
ATOM 1495 C CA . LYS A 1 200 ? -12.364 0.448 15.597 1.00 87.00 200 LYS A CA 1
ATOM 1496 C C . LYS A 1 200 ? -13.132 -0.329 14.546 1.00 87.00 200 LYS A C 1
ATOM 1498 O O . LYS A 1 200 ? -12.839 -1.496 14.299 1.00 87.00 200 LYS A O 1
ATOM 1503 N N . GLU A 1 201 ? -14.063 0.344 13.885 1.00 88.19 201 GLU A N 1
ATOM 1504 C CA . GLU A 1 201 ? -14.741 -0.177 12.703 1.00 88.19 201 GLU A CA 1
ATOM 1505 C C . GLU A 1 201 ? -14.219 0.550 11.462 1.00 88.19 201 GLU A C 1
ATOM 1507 O O . GLU A 1 201 ? -13.991 1.763 11.480 1.00 88.19 201 GLU A O 1
ATOM 1512 N N . PHE A 1 202 ? -14.007 -0.193 10.375 1.00 88.00 202 PHE A N 1
ATOM 1513 C CA . PHE A 1 202 ? -13.500 0.359 9.125 1.00 88.00 202 PHE A CA 1
ATOM 1514 C C . PHE A 1 202 ? -14.361 -0.056 7.938 1.00 88.00 202 PHE A C 1
ATOM 1516 O O . PHE A 1 202 ? -14.661 -1.234 7.750 1.00 88.00 202 PHE A O 1
ATOM 1523 N N . PHE A 1 203 ? -14.639 0.899 7.051 1.00 87.00 203 PHE A N 1
ATOM 1524 C CA . PHE A 1 203 ? -15.145 0.616 5.713 1.00 87.00 203 PHE A CA 1
ATOM 1525 C C . PHE A 1 203 ? -14.032 0.624 4.684 1.00 87.00 203 PHE A C 1
ATOM 1527 O O . PHE A 1 203 ? -13.258 1.577 4.566 1.00 87.00 203 PHE A O 1
ATOM 1534 N N . MET A 1 204 ? -14.053 -0.388 3.825 1.00 87.25 204 MET A N 1
ATOM 1535 C CA . MET A 1 204 ? -13.229 -0.425 2.633 1.00 87.25 204 MET A CA 1
ATOM 1536 C C . MET A 1 204 ? -14.063 -0.852 1.435 1.00 87.25 204 MET A C 1
ATOM 1538 O O . MET A 1 204 ? -14.711 -1.893 1.433 1.00 87.25 204 MET A O 1
ATOM 1542 N N . LYS A 1 205 ? -14.012 -0.045 0.373 1.00 86.75 205 LYS A N 1
ATOM 1543 C CA . LYS A 1 205 ? -14.456 -0.508 -0.942 1.00 86.75 205 LYS A CA 1
ATOM 1544 C C . LYS A 1 205 ? -13.305 -1.302 -1.540 1.00 86.75 205 LYS A C 1
ATOM 1546 O O . LYS A 1 205 ? -12.271 -0.707 -1.845 1.00 86.75 205 LYS A O 1
ATOM 1551 N N . TYR A 1 206 ? -13.506 -2.597 -1.739 1.00 86.31 206 TYR A N 1
ATOM 1552 C CA . TYR A 1 206 ? -12.530 -3.449 -2.403 1.00 86.31 206 TYR A CA 1
ATOM 1553 C C . TYR A 1 206 ? -12.884 -3.607 -3.886 1.00 86.31 206 TYR A C 1
ATOM 1555 O O . TYR A 1 206 ? -14.031 -3.884 -4.238 1.00 86.31 206 TYR A O 1
ATOM 1563 N N . LYS A 1 207 ? -11.917 -3.388 -4.780 1.00 83.19 207 LYS A N 1
ATOM 1564 C CA . LYS A 1 207 ? -12.094 -3.637 -6.213 1.00 83.19 207 LYS A CA 1
ATOM 1565 C C . LYS A 1 207 ? -11.999 -5.136 -6.483 1.00 83.19 207 LYS A C 1
ATOM 1567 O O . LYS A 1 207 ? -11.094 -5.795 -5.989 1.00 83.19 207 LYS A O 1
ATOM 1572 N N . LEU A 1 208 ? -12.903 -5.655 -7.305 1.00 81.75 208 LEU A N 1
ATOM 1573 C CA . LEU A 1 208 ? -12.961 -7.072 -7.670 1.00 81.75 208 LEU A CA 1
ATOM 1574 C C . LEU A 1 208 ? -12.616 -7.209 -9.160 1.00 81.75 208 LEU A C 1
ATOM 1576 O O . LEU A 1 208 ? -13.513 -7.400 -9.974 1.00 81.75 208 LEU A O 1
ATOM 1580 N N . PRO A 1 209 ? -11.339 -7.044 -9.557 1.00 66.50 209 PRO A N 1
ATOM 1581 C CA . PRO A 1 209 ? -10.966 -6.931 -10.968 1.00 66.50 209 PRO A CA 1
ATOM 1582 C C . PRO A 1 209 ? -11.147 -8.245 -11.740 1.00 66.50 209 PRO A C 1
ATOM 1584 O O . PRO A 1 209 ? -11.162 -8.232 -12.966 1.00 66.50 209 PRO A O 1
ATOM 1587 N N . PHE A 1 210 ? -11.290 -9.364 -11.026 1.00 72.31 210 PHE A N 1
ATOM 1588 C CA . PHE A 1 210 ? -11.423 -10.705 -11.592 1.00 72.31 210 PHE A CA 1
ATOM 1589 C C . PHE A 1 210 ? -12.859 -11.233 -11.582 1.00 72.31 210 PHE A C 1
ATOM 1591 O O . PHE A 1 210 ? -13.081 -12.357 -12.017 1.00 72.31 210 PHE A O 1
ATOM 1598 N N . ILE A 1 211 ? -13.826 -10.442 -11.103 1.00 79.56 211 ILE A N 1
ATOM 1599 C CA . ILE A 1 211 ? -15.247 -10.795 -11.145 1.00 79.56 211 ILE A CA 1
ATOM 1600 C C . ILE A 1 211 ? -15.908 -10.010 -12.275 1.00 79.56 211 ILE A C 1
ATOM 1602 O O . ILE A 1 211 ? -15.862 -8.780 -12.292 1.00 79.56 211 ILE A O 1
ATOM 1606 N N . SER A 1 212 ? -16.530 -10.724 -13.215 1.00 78.81 212 SER A N 1
ATOM 1607 C CA . SER A 1 212 ? -17.367 -10.130 -14.262 1.00 78.81 212 SER A CA 1
ATOM 1608 C C . SER A 1 212 ? -18.855 -10.291 -13.948 1.00 78.81 212 SER A C 1
ATOM 1610 O O . SER A 1 212 ? -19.252 -11.091 -13.104 1.00 78.81 212 SER A O 1
ATOM 1612 N N . ASP A 1 213 ? -19.690 -9.554 -14.672 1.00 78.38 213 ASP A N 1
ATOM 1613 C CA . ASP A 1 213 ? -21.156 -9.626 -14.624 1.00 78.38 213 ASP A CA 1
ATOM 1614 C C . ASP A 1 213 ? -21.736 -10.978 -15.084 1.00 78.38 213 ASP A C 1
ATOM 1616 O O . ASP A 1 213 ? -22.923 -11.240 -14.903 1.00 78.38 213 ASP A O 1
ATOM 1620 N N . THR A 1 214 ? -20.900 -11.848 -15.651 1.00 82.38 214 THR A N 1
ATOM 1621 C CA . THR A 1 214 ? -21.266 -13.209 -16.077 1.00 82.38 214 THR A CA 1
ATOM 1622 C C . THR A 1 214 ? -20.833 -14.295 -15.090 1.00 82.38 214 THR A C 1
ATOM 1624 O O . THR A 1 214 ? -21.077 -15.475 -15.340 1.00 82.38 214 THR A O 1
ATOM 1627 N N . MET A 1 215 ? -20.190 -13.923 -13.979 1.00 85.06 215 MET A N 1
ATOM 1628 C CA . MET A 1 215 ? -19.759 -14.856 -12.940 1.00 85.06 215 MET A CA 1
ATOM 1629 C C . MET A 1 215 ? -20.775 -14.925 -11.800 1.00 85.06 215 MET A C 1
ATOM 1631 O O . MET A 1 215 ? -21.282 -13.905 -11.338 1.00 85.06 215 MET A O 1
ATOM 1635 N N . GLU A 1 216 ? -21.022 -16.135 -11.302 1.00 85.94 216 GLU A N 1
ATOM 1636 C CA . GLU A 1 216 ? -21.803 -16.368 -10.088 1.00 85.94 216 GLU A CA 1
ATOM 1637 C C . GLU A 1 216 ? -20.863 -16.757 -8.941 1.00 85.94 216 GLU A C 1
ATOM 1639 O O . GLU A 1 216 ? -20.080 -17.701 -9.055 1.00 85.94 216 GLU A O 1
ATOM 1644 N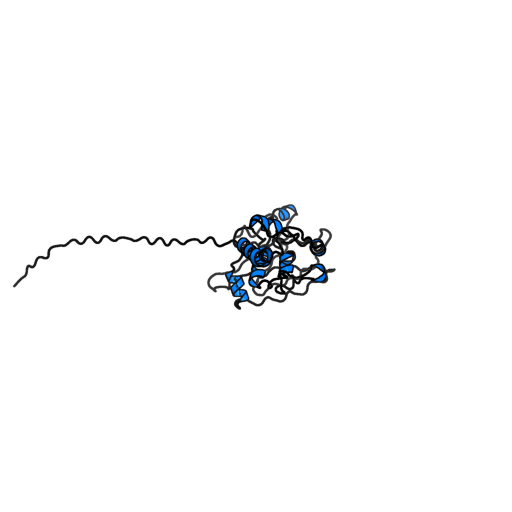 N . VAL A 1 217 ? -20.932 -16.023 -7.827 1.00 86.62 217 VAL A N 1
ATOM 1645 C CA . VAL A 1 217 ? -20.188 -16.354 -6.605 1.00 86.62 217 VAL A CA 1
ATOM 1646 C C . VAL A 1 217 ? -21.016 -17.346 -5.796 1.00 86.62 217 VAL A C 1
ATOM 1648 O O . VAL A 1 217 ? -22.005 -16.973 -5.173 1.00 86.62 217 VAL A O 1
ATOM 1651 N N . THR A 1 218 ? -20.615 -18.617 -5.795 1.00 91.00 218 THR A N 1
ATOM 1652 C CA . THR A 1 218 ? -21.369 -19.696 -5.131 1.00 91.00 218 THR A CA 1
ATOM 1653 C C . THR A 1 218 ? -20.883 -20.013 -3.715 1.00 91.00 218 THR A C 1
ATOM 1655 O O . THR A 1 218 ? -21.519 -20.794 -3.009 1.00 91.00 218 THR A O 1
ATOM 1658 N N . ARG A 1 219 ? -19.739 -19.457 -3.293 1.00 90.19 219 ARG A N 1
ATOM 1659 C CA . ARG A 1 219 ? -19.155 -19.664 -1.961 1.00 90.19 219 ARG A CA 1
ATOM 1660 C C . ARG A 1 219 ? -18.304 -18.463 -1.554 1.00 90.19 219 ARG A C 1
ATOM 1662 O O . ARG A 1 219 ? -17.502 -17.983 -2.349 1.00 90.19 219 ARG A O 1
ATOM 1669 N N . ILE A 1 220 ? -18.442 -18.048 -0.299 1.00 89.00 220 ILE A N 1
ATOM 1670 C CA . ILE A 1 220 ? -17.539 -17.123 0.388 1.00 89.00 220 ILE A CA 1
ATOM 1671 C C . ILE A 1 220 ? -17.053 -17.848 1.641 1.00 89.00 220 ILE A C 1
ATOM 1673 O O . ILE A 1 220 ? -17.854 -18.435 2.367 1.00 89.00 220 ILE A O 1
ATOM 1677 N N . GLU A 1 221 ? -15.747 -17.833 1.870 1.00 90.81 221 GLU A N 1
ATOM 1678 C CA . GLU A 1 221 ? -15.129 -18.319 3.099 1.00 90.81 221 GLU A CA 1
ATOM 1679 C C . GLU A 1 221 ? -14.334 -17.167 3.706 1.00 90.81 221 GLU A C 1
ATOM 1681 O O . GLU A 1 221 ? -13.633 -16.445 2.996 1.00 90.81 221 GLU A O 1
ATOM 1686 N N . SER A 1 222 ? -14.496 -16.957 5.008 1.00 88.69 222 SER A N 1
ATOM 1687 C CA . SER A 1 222 ? -13.962 -15.797 5.713 1.00 88.69 222 SER A CA 1
ATOM 1688 C C . SER A 1 222 ? -13.184 -16.230 6.937 1.00 88.69 222 SER A C 1
ATOM 1690 O O . SER A 1 222 ? -13.661 -17.053 7.720 1.00 88.69 222 SER A O 1
ATOM 1692 N N . PHE A 1 223 ? -12.044 -15.591 7.141 1.00 88.75 223 PHE A N 1
ATOM 1693 C CA . PHE A 1 223 ? -11.201 -15.779 8.305 1.00 88.75 223 PHE A CA 1
ATOM 1694 C C . PHE A 1 223 ? -10.966 -14.404 8.908 1.00 88.75 223 PHE A C 1
ATOM 1696 O O . PHE A 1 223 ? -10.546 -13.485 8.206 1.00 88.75 223 PHE A O 1
ATOM 1703 N N . ILE A 1 224 ? -11.281 -14.265 10.187 1.00 86.94 224 ILE A N 1
ATOM 1704 C CA . ILE A 1 224 ? -11.042 -13.049 10.957 1.00 86.94 224 ILE A CA 1
ATOM 1705 C C . ILE A 1 224 ? -10.203 -13.420 12.170 1.00 86.94 224 ILE A C 1
ATOM 1707 O O . ILE A 1 224 ? -10.290 -14.548 12.667 1.00 86.94 224 ILE A O 1
ATOM 1711 N N . ASP A 1 225 ? -9.362 -12.492 12.614 1.00 85.00 225 ASP A N 1
ATOM 1712 C CA . ASP A 1 225 ? -8.645 -12.682 13.866 1.00 85.00 225 ASP A CA 1
ATOM 1713 C C . ASP A 1 225 ? -9.634 -12.686 15.044 1.00 85.00 225 ASP A C 1
ATOM 1715 O O . ASP A 1 225 ? -10.716 -12.107 14.963 1.00 85.00 225 ASP A O 1
ATOM 1719 N N . VAL A 1 226 ? -9.267 -13.353 16.138 1.00 82.62 226 VAL A N 1
ATOM 1720 C CA . VAL A 1 226 ? -10.099 -13.437 17.347 1.00 82.62 226 VAL A CA 1
ATOM 1721 C C . VAL A 1 226 ? -10.311 -12.078 18.016 1.00 82.62 226 VAL A C 1
ATOM 1723 O O . VAL A 1 226 ? -11.297 -11.914 18.726 1.00 82.62 226 VAL A O 1
ATOM 1726 N N . GLU A 1 227 ? -9.428 -11.110 17.757 1.00 84.69 227 GLU A N 1
ATOM 1727 C CA . GLU A 1 227 ? -9.571 -9.723 18.209 1.00 84.69 227 GLU A CA 1
ATOM 1728 C C . GLU A 1 227 ? -10.589 -8.919 17.368 1.00 84.69 227 GLU A C 1
ATOM 1730 O O . GLU A 1 227 ? -10.860 -7.759 17.661 1.00 84.69 227 GLU A O 1
ATOM 1735 N N . SER A 1 228 ? -11.172 -9.506 16.313 1.00 85.00 228 SER A N 1
ATOM 1736 C CA . SER A 1 228 ? -12.270 -8.920 15.530 1.00 85.00 228 SER A CA 1
ATOM 1737 C C . SER A 1 228 ? -13.577 -9.668 15.796 1.00 85.00 228 SER A C 1
ATOM 1739 O O . SER A 1 228 ? -13.639 -10.885 15.631 1.00 85.00 228 SER A O 1
ATOM 1741 N N . HIS A 1 229 ? -14.648 -8.959 16.172 1.00 79.75 229 HIS A N 1
ATOM 1742 C CA . HIS A 1 229 ? -15.894 -9.619 16.578 1.00 79.75 229 HIS A CA 1
ATOM 1743 C C . HIS A 1 229 ? -16.956 -9.727 15.465 1.00 79.75 229 HIS A C 1
ATOM 1745 O O . HIS A 1 229 ? -17.754 -10.657 15.517 1.00 79.75 229 HIS A O 1
ATOM 1751 N N . HIS A 1 230 ? -16.956 -8.870 14.431 1.00 80.56 230 HIS A N 1
ATOM 1752 C CA . HIS A 1 230 ? -17.826 -8.995 13.247 1.00 80.56 230 HIS A CA 1
ATOM 1753 C C . HIS A 1 230 ? -17.111 -8.543 11.957 1.00 80.56 230 HIS A C 1
ATOM 1755 O O . HIS A 1 230 ? -16.239 -7.679 11.990 1.00 80.56 230 HIS A O 1
ATOM 1761 N N . TYR A 1 231 ? -17.522 -9.094 10.808 1.00 83.75 231 TYR A N 1
ATOM 1762 C CA . TYR A 1 231 ? -17.239 -8.541 9.478 1.00 83.75 231 TYR A CA 1
ATOM 1763 C C . TYR A 1 231 ? -18.534 -8.521 8.661 1.00 83.75 231 TYR A C 1
ATOM 1765 O O . TYR A 1 231 ? -19.381 -9.403 8.814 1.00 83.75 231 TYR A O 1
ATOM 1773 N N . ILE A 1 232 ? -18.699 -7.516 7.801 1.00 84.25 232 ILE A N 1
ATOM 1774 C CA . ILE A 1 232 ? -19.906 -7.353 6.986 1.00 84.25 232 ILE A CA 1
ATOM 1775 C C . ILE A 1 232 ? -19.494 -7.063 5.545 1.00 84.25 232 ILE A C 1
ATOM 1777 O O . ILE A 1 232 ? -18.641 -6.212 5.290 1.00 84.25 232 ILE A O 1
ATOM 1781 N N . ILE A 1 233 ? -20.110 -7.769 4.597 1.00 85.62 233 ILE A N 1
ATOM 1782 C CA . ILE A 1 233 ? -19.935 -7.529 3.164 1.00 85.62 233 ILE A CA 1
ATOM 1783 C C . ILE A 1 233 ? -21.180 -6.829 2.635 1.00 85.62 233 ILE A C 1
ATOM 1785 O O . ILE A 1 233 ? -22.306 -7.278 2.830 1.00 85.62 233 ILE A O 1
ATOM 1789 N N . TYR A 1 234 ? -20.954 -5.736 1.916 1.00 82.56 234 TYR A N 1
ATOM 1790 C CA . TYR A 1 234 ? -21.991 -4.958 1.259 1.00 82.56 234 TYR A CA 1
ATOM 1791 C C . TYR A 1 234 ? -21.786 -5.028 -0.244 1.00 82.56 234 TYR A C 1
ATOM 1793 O O . TYR A 1 234 ? -20.649 -5.072 -0.725 1.00 82.56 234 TYR A O 1
ATOM 1801 N N . LYS A 1 235 ? -22.885 -4.950 -0.991 1.00 81.38 235 LYS A N 1
ATOM 1802 C CA . LYS A 1 235 ? -22.825 -4.623 -2.413 1.00 81.38 235 LYS A CA 1
ATOM 1803 C C . LYS A 1 235 ? -23.409 -3.237 -2.639 1.00 81.38 235 LYS A C 1
ATOM 1805 O O . LYS A 1 235 ? -24.252 -2.760 -1.881 1.00 81.38 235 LYS A O 1
ATOM 1810 N N . PHE A 1 236 ? -22.949 -2.599 -3.702 1.00 82.56 236 PHE A N 1
ATOM 1811 C CA . PHE A 1 236 ? -23.611 -1.408 -4.211 1.00 82.56 236 PHE A CA 1
ATOM 1812 C C . PHE A 1 236 ? -24.843 -1.816 -5.012 1.00 82.56 236 PHE A C 1
ATOM 1814 O O . PHE A 1 236 ? -24.825 -2.847 -5.690 1.00 82.56 236 PHE A O 1
ATOM 1821 N N . ASP A 1 237 ? -25.882 -0.990 -4.947 1.00 82.62 237 ASP A N 1
ATOM 1822 C CA . ASP A 1 237 ? -27.121 -1.209 -5.699 1.00 82.62 237 ASP A CA 1
ATOM 1823 C C . ASP A 1 237 ? -26.910 -1.090 -7.204 1.00 82.62 237 ASP A C 1
ATOM 1825 O O . ASP A 1 237 ? -27.526 -1.803 -7.998 1.00 82.62 237 ASP A O 1
ATOM 1829 N N . ASP A 1 238 ? -26.000 -0.201 -7.592 1.00 83.38 238 ASP A N 1
ATOM 1830 C CA . ASP A 1 238 ? -25.677 0.091 -8.973 1.00 83.38 238 ASP A CA 1
ATOM 1831 C C . ASP A 1 238 ? -24.234 0.608 -9.123 1.00 83.38 238 ASP A C 1
ATOM 1833 O O . ASP A 1 238 ? -23.535 0.957 -8.162 1.00 83.38 238 ASP A O 1
ATOM 1837 N N . ALA A 1 239 ? -23.772 0.665 -10.373 1.00 83.25 239 ALA A N 1
ATOM 1838 C CA . ALA A 1 239 ? -22.432 1.132 -10.703 1.00 83.25 239 ALA A CA 1
ATOM 1839 C C . ALA A 1 239 ? -22.216 2.625 -10.397 1.00 83.25 239 ALA A C 1
ATOM 1841 O O . ALA A 1 239 ? -21.084 3.027 -10.134 1.00 83.25 239 ALA A O 1
ATOM 1842 N N . GLN A 1 240 ? -23.259 3.459 -10.431 1.00 86.31 240 GLN A N 1
ATOM 1843 C CA . GLN A 1 240 ? -23.147 4.891 -10.153 1.00 86.31 240 GLN A CA 1
ATOM 1844 C C . GLN A 1 240 ? -22.849 5.130 -8.669 1.00 86.31 240 GLN A C 1
ATOM 1846 O O . GLN A 1 240 ? -21.887 5.826 -8.348 1.00 86.31 240 GLN A O 1
ATOM 1851 N N . SER A 1 241 ? -23.602 4.488 -7.781 1.00 85.06 241 SER A N 1
ATOM 1852 C CA . SER A 1 241 ? -23.396 4.476 -6.332 1.00 85.06 241 SER A CA 1
ATOM 1853 C C . SER A 1 241 ? -21.997 3.969 -5.992 1.00 85.06 241 SER A C 1
ATOM 1855 O O . SER A 1 241 ? -21.241 4.633 -5.279 1.00 85.06 241 SER A O 1
ATOM 1857 N N . ALA A 1 242 ? -21.574 2.867 -6.623 1.00 83.50 242 ALA A N 1
ATOM 1858 C CA . ALA A 1 242 ? -20.207 2.381 -6.488 1.00 83.50 242 ALA A CA 1
ATOM 1859 C C . ALA A 1 242 ? -19.173 3.432 -6.930 1.00 83.50 242 ALA A C 1
ATOM 1861 O O . ALA A 1 242 ? -18.163 3.628 -6.248 1.00 83.50 242 ALA A O 1
ATOM 1862 N N . ASN A 1 243 ? -19.380 4.097 -8.068 1.00 84.56 243 ASN A N 1
ATOM 1863 C CA . ASN A 1 243 ? -18.444 5.078 -8.623 1.00 84.56 243 ASN A CA 1
ATOM 1864 C C . ASN A 1 243 ? -18.371 6.379 -7.815 1.00 84.56 243 ASN A C 1
ATOM 1866 O O . ASN A 1 243 ? -17.333 7.033 -7.848 1.00 84.56 243 ASN A O 1
ATOM 1870 N N . ASN A 1 244 ? -19.406 6.718 -7.045 1.00 84.50 244 ASN A N 1
ATOM 1871 C CA . ASN A 1 244 ? -19.401 7.886 -6.163 1.00 84.50 244 ASN A CA 1
ATOM 1872 C C . ASN A 1 244 ? -18.467 7.716 -4.950 1.00 84.50 244 ASN A C 1
ATOM 1874 O O . ASN A 1 244 ? -18.025 8.705 -4.358 1.00 84.50 244 ASN A O 1
ATOM 1878 N N . VAL A 1 245 ? -18.100 6.478 -4.596 1.00 83.31 245 VAL A N 1
ATOM 1879 C CA . VAL A 1 245 ? -17.112 6.205 -3.542 1.00 83.31 245 VAL A CA 1
ATOM 1880 C C . VAL A 1 245 ? -15.695 6.434 -4.073 1.00 83.31 245 VAL A C 1
ATOM 1882 O O . VAL A 1 245 ? -15.018 5.528 -4.574 1.00 83.31 245 VAL A O 1
ATOM 1885 N N . ASN A 1 246 ? -15.250 7.683 -3.945 1.00 80.00 246 ASN A N 1
ATOM 1886 C CA . ASN A 1 246 ? -13.961 8.148 -4.458 1.00 80.00 246 ASN A CA 1
ATOM 1887 C C . ASN A 1 246 ? -12.789 7.875 -3.508 1.00 80.00 246 ASN A C 1
ATOM 1889 O O . ASN A 1 246 ? -11.677 7.613 -3.975 1.00 80.00 246 ASN A O 1
ATOM 1893 N N . LYS A 1 247 ? -13.024 7.898 -2.188 1.00 84.69 247 LYS A N 1
ATOM 1894 C CA . LYS A 1 247 ? -11.975 7.641 -1.192 1.00 84.69 247 LYS A CA 1
ATOM 1895 C C . LYS A 1 247 ? -11.509 6.184 -1.288 1.00 84.69 247 LYS A C 1
ATOM 1897 O O . LYS A 1 247 ? -12.317 5.254 -1.242 1.00 84.69 247 LYS A O 1
ATOM 1902 N N . LYS A 1 248 ? -10.201 6.001 -1.457 1.00 90.00 248 LYS A N 1
ATOM 1903 C CA . LYS A 1 248 ? -9.542 4.693 -1.537 1.00 90.00 248 LYS A CA 1
ATOM 1904 C C . LYS A 1 248 ? -9.115 4.224 -0.150 1.00 90.00 248 LYS A C 1
ATOM 1906 O O . LYS A 1 248 ? -8.958 5.047 0.744 1.00 90.00 248 LYS A O 1
ATOM 1911 N N . GLY A 1 249 ? -8.925 2.915 -0.010 1.00 91.19 249 GLY A N 1
ATOM 1912 C CA . GLY A 1 249 ? -8.435 2.316 1.226 1.00 91.19 249 GLY A CA 1
ATOM 1913 C C . GLY A 1 249 ? -9.427 2.339 2.387 1.00 91.19 249 GLY A C 1
ATOM 1914 O O . GLY A 1 249 ? -10.637 2.525 2.190 1.00 91.19 249 GLY A O 1
ATOM 1915 N N . LEU A 1 250 ? -8.877 2.124 3.581 1.00 91.19 250 LEU A N 1
ATOM 1916 C CA . LEU A 1 250 ? -9.586 2.114 4.856 1.00 91.19 250 LEU A CA 1
ATOM 1917 C C . LEU A 1 250 ? -10.202 3.478 5.184 1.00 91.19 250 LEU A C 1
ATOM 1919 O O . LEU A 1 250 ? -9.666 4.549 4.883 1.00 91.19 250 LEU A O 1
ATOM 1923 N N . ARG A 1 251 ? -11.365 3.426 5.828 1.00 88.12 251 ARG A N 1
ATOM 1924 C CA . ARG A 1 251 ? -12.062 4.581 6.388 1.00 88.12 251 ARG A CA 1
ATOM 1925 C C . ARG A 1 251 ? -12.582 4.190 7.752 1.00 88.12 251 ARG A C 1
ATOM 1927 O O . ARG A 1 251 ? -13.475 3.355 7.824 1.00 88.12 251 ARG A O 1
ATOM 1934 N N . GLU A 1 252 ? -12.007 4.772 8.794 1.00 87.25 252 GLU A N 1
ATOM 1935 C CA . GLU A 1 252 ? -12.531 4.603 10.144 1.00 87.25 252 GLU A CA 1
ATOM 1936 C C . GLU A 1 252 ? -13.959 5.146 10.217 1.00 87.25 252 GLU A C 1
ATOM 1938 O O . GLU A 1 252 ? -14.259 6.207 9.661 1.00 87.25 252 GLU A O 1
ATOM 1943 N N . VAL A 1 253 ? -14.817 4.393 10.891 1.00 84.81 253 VAL A N 1
ATOM 1944 C CA . VAL A 1 253 ? -16.173 4.787 11.244 1.00 84.81 253 VAL A CA 1
ATOM 1945 C C . VAL A 1 253 ? -16.105 5.565 12.539 1.00 84.81 253 VAL A C 1
ATOM 1947 O O . VAL A 1 253 ? -15.839 5.014 13.603 1.00 84.81 253 VAL A O 1
ATOM 1950 N N 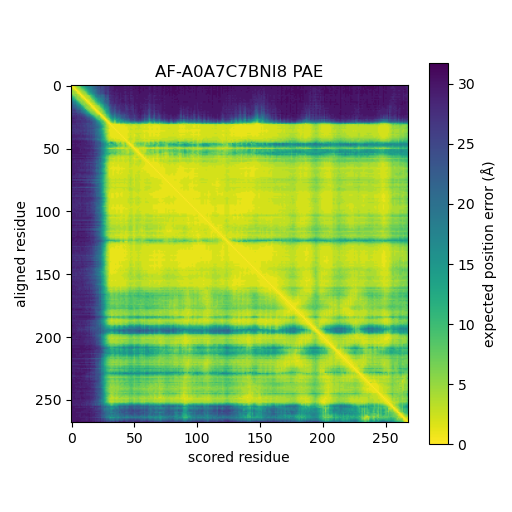. THR A 1 254 ? -16.336 6.865 12.442 1.00 82.25 254 THR A N 1
ATOM 1951 C CA . THR A 1 254 ? -16.314 7.772 13.593 1.00 82.25 254 THR A CA 1
ATOM 1952 C C . THR A 1 254 ? -17.707 8.287 13.950 1.00 82.25 254 THR A C 1
ATOM 1954 O O . THR A 1 254 ? -17.888 8.917 14.992 1.00 82.25 254 THR A O 1
ATOM 1957 N N . GLY A 1 255 ? -18.718 7.992 13.128 1.00 70.56 255 GLY A N 1
ATOM 1958 C CA . GLY A 1 255 ? -20.115 8.286 13.403 1.00 70.56 255 GLY A CA 1
ATOM 1959 C C . GLY A 1 255 ? -21.078 7.350 12.667 1.00 70.56 255 GLY A C 1
ATOM 1960 O O . GLY A 1 255 ? -20.710 6.363 12.051 1.00 70.56 255 GLY A O 1
ATOM 1961 N N . PHE A 1 256 ? -22.375 7.644 12.741 1.00 59.62 256 PHE A N 1
ATOM 1962 C CA . PHE A 1 256 ? -23.378 6.828 12.043 1.00 59.62 256 PHE A CA 1
ATOM 1963 C C . PHE A 1 256 ? -23.452 7.136 10.533 1.00 59.62 256 PHE A C 1
ATOM 1965 O O . PHE A 1 256 ? -23.856 6.293 9.738 1.00 59.62 256 PHE A O 1
ATOM 1972 N N . PHE A 1 257 ? -23.081 8.356 10.126 1.00 58.84 257 PHE A N 1
ATOM 1973 C CA . PHE A 1 257 ? -23.262 8.855 8.754 1.00 58.84 257 PHE A CA 1
ATOM 1974 C C . PHE A 1 257 ? -22.036 8.682 7.847 1.00 58.84 257 PHE A C 1
ATOM 1976 O O . PHE A 1 257 ? -22.168 8.809 6.635 1.00 58.84 257 PHE A O 1
ATOM 1983 N N . ASP A 1 258 ? -20.852 8.412 8.400 1.00 66.75 258 ASP A N 1
ATOM 1984 C CA . ASP A 1 258 ? -19.663 8.012 7.631 1.00 66.75 258 ASP A CA 1
ATOM 1985 C C . ASP A 1 258 ? -19.590 6.489 7.428 1.00 66.75 258 ASP A C 1
ATOM 1987 O O . ASP A 1 258 ? -18.852 6.025 6.554 1.00 66.75 258 ASP A O 1
ATOM 1991 N N . ALA A 1 259 ? -20.406 5.732 8.171 1.00 58.12 259 ALA A N 1
ATOM 1992 C CA . ALA A 1 259 ? -20.531 4.290 8.036 1.00 58.12 259 ALA A CA 1
ATOM 1993 C C . ALA A 1 259 ? -21.160 3.865 6.694 1.00 58.12 259 ALA A C 1
ATOM 1995 O O . ALA A 1 259 ? -20.678 2.966 6.008 1.00 58.12 259 ALA A O 1
ATOM 1996 N N . PHE A 1 260 ? -22.225 4.541 6.261 1.00 62.94 260 PHE A N 1
ATOM 1997 C CA . PHE A 1 260 ? -22.973 4.144 5.067 1.00 62.94 260 PHE A CA 1
ATOM 1998 C C . PHE A 1 260 ? -22.775 5.161 3.945 1.00 62.94 260 PHE A C 1
ATOM 2000 O O . PHE A 1 260 ? -23.279 6.278 3.998 1.00 62.94 260 PHE A O 1
ATOM 2007 N N . THR A 1 261 ? -22.039 4.771 2.903 1.00 64.06 261 THR A N 1
ATOM 2008 C CA . THR A 1 261 ? -22.026 5.530 1.647 1.00 64.06 261 THR A CA 1
ATOM 2009 C C . THR A 1 261 ? -23.376 5.377 0.954 1.00 64.06 261 THR A C 1
ATOM 2011 O O . THR A 1 261 ? -23.866 4.254 0.860 1.00 64.06 261 THR A O 1
ATOM 2014 N N . ASP A 1 262 ? -23.941 6.465 0.428 1.00 63.34 262 ASP A N 1
ATOM 2015 C CA . ASP A 1 262 ? -25.203 6.428 -0.321 1.00 63.34 262 ASP A CA 1
ATOM 2016 C C . ASP A 1 262 ? -25.212 5.317 -1.396 1.00 63.34 262 ASP A C 1
ATOM 2018 O O . ASP A 1 262 ? -24.261 5.179 -2.172 1.00 63.34 262 ASP A O 1
ATOM 2022 N N . GLY A 1 263 ? -26.301 4.540 -1.451 1.00 64.38 263 GLY A N 1
ATOM 2023 C CA . GLY A 1 263 ? -26.529 3.508 -2.476 1.00 64.38 263 GLY A CA 1
ATOM 2024 C C . GLY A 1 263 ? -25.882 2.141 -2.209 1.00 64.38 263 GLY A C 1
ATOM 2025 O O . GLY A 1 263 ? -25.558 1.409 -3.152 1.00 64.38 263 GLY A O 1
ATOM 2026 N N . THR A 1 264 ? -25.647 1.792 -0.941 1.00 66.75 264 THR A N 1
ATOM 2027 C CA . THR A 1 264 ? -25.314 0.422 -0.522 1.00 66.75 264 THR A CA 1
ATOM 2028 C C . THR A 1 264 ? -26.567 -0.345 -0.097 1.00 66.75 264 THR A C 1
ATOM 2030 O O . THR A 1 264 ? -27.414 0.182 0.626 1.00 66.75 264 THR A O 1
ATOM 2033 N N . THR A 1 265 ? -26.655 -1.625 -0.472 1.00 64.50 265 THR A N 1
ATOM 2034 C CA . THR A 1 265 ? -27.602 -2.563 0.148 1.00 64.50 265 THR A CA 1
ATOM 2035 C C . THR A 1 265 ? -26.893 -3.535 1.072 1.00 64.50 265 THR A C 1
ATOM 2037 O O . THR A 1 265 ? -25.858 -4.121 0.738 1.00 64.50 265 THR A O 1
ATOM 2040 N N . MET A 1 266 ? -27.511 -3.751 2.236 1.00 58.47 266 MET A N 1
ATOM 2041 C CA . MET A 1 266 ? -27.200 -4.889 3.093 1.00 58.47 266 MET A CA 1
ATOM 2042 C C . MET A 1 266 ? -27.591 -6.159 2.345 1.00 58.47 266 MET A C 1
ATOM 2044 O O . MET A 1 266 ? -28.766 -6.353 2.024 1.00 58.47 266 MET A O 1
ATOM 2048 N N . VAL A 1 267 ? -26.629 -7.036 2.095 1.00 50.41 267 VAL A N 1
ATOM 2049 C CA . VAL A 1 267 ? -26.929 -8.426 1.761 1.00 50.41 267 VAL A CA 1
ATOM 2050 C C . VAL A 1 267 ? -26.475 -9.232 2.962 1.00 50.41 267 VAL A C 1
ATOM 2052 O O . VAL A 1 267 ? -25.278 -9.341 3.205 1.00 50.41 267 VAL A O 1
ATOM 2055 N N . ALA A 1 268 ? -27.446 -9.685 3.753 1.00 42.66 268 ALA A N 1
ATOM 2056 C CA . ALA A 1 268 ? -27.222 -10.660 4.813 1.00 42.66 268 ALA A CA 1
ATOM 2057 C C . ALA A 1 268 ? -27.244 -12.074 4.227 1.00 42.66 268 ALA A C 1
ATOM 2059 O O . ALA A 1 268 ? -28.076 -12.307 3.315 1.00 42.66 268 ALA A O 1
#